Protein AF-A0A1F9Y816-F1 (afdb_monomer_lite)

pLDDT: mean 75.73, std 15.94, range [30.14, 94.75]

Sequence (252 aa):
MRIAVVEVPIAHAVKRLRLISSDARPKDRSVERGVIGAKLRQAQADAKASMIEALEWKGEFVVDKNENAQNLADSLDLSNDDRPIPLDRLDQFREKSGVDAILRFRISDYGRTPKKVLRWIYAGTGAWIAGVITFAALNSNTRPYIGAYIATEVVQEAAELYLGTSFFGHEYKPVRIEAELIDTKTGRNLWEDAKTRTASRKFLAPYPKSQRTKELELAVSSDRAIVDLARSLVKRLFGAQMPRLMMPPESD

Secondary structure (DSSP, 8-state):
-EEEEEE---SS----GGGT--SPPPSSHHHHHHHHHHHHHHHHHHHHHHHHHHHHTTSS-EEE--THHHHHHHHTTTT-TTSPPPHHHHHHHHHHH--SEEEEEEEEEESS--HHHHHHHHHHHHHHHHHHHHHHHH-GGGHHHHHHHHHHHHHHHHHHTT--S-BTTB----EEEEEEEEETTT--EEEEEEEEE---HHHHTTS-GGG--HHHHHHHHHHHHHHHHHHHHHHHHH-PPPP-PPPS----

Structure (mmCIF, N/CA/C/O backbone):
data_AF-A0A1F9Y816-F1
#
_entry.id   AF-A0A1F9Y816-F1
#
loop_
_atom_site.group_PDB
_atom_site.id
_atom_site.type_symbol
_atom_site.label_atom_id
_atom_site.label_alt_id
_atom_site.label_comp_id
_atom_site.label_asym_id
_atom_site.label_entity_id
_atom_site.label_seq_id
_atom_site.pdbx_PDB_ins_code
_atom_site.Cartn_x
_atom_site.Cartn_y
_atom_site.Cartn_z
_atom_site.occupancy
_atom_site.B_iso_or_equiv
_atom_site.auth_seq_id
_atom_site.auth_comp_id
_atom_site.auth_asym_id
_atom_site.auth_atom_id
_atom_site.pdbx_PDB_model_num
ATOM 1 N N . MET A 1 1 ? -12.696 11.850 11.022 1.00 87.94 1 MET A N 1
ATOM 2 C CA . MET A 1 1 ? -12.394 10.479 11.497 1.00 87.94 1 MET A CA 1
ATOM 3 C C . MET A 1 1 ? -10.900 10.379 11.743 1.00 87.94 1 MET A C 1
ATOM 5 O O . MET A 1 1 ? -10.140 10.804 10.872 1.00 87.94 1 MET A O 1
ATOM 9 N N . ARG A 1 2 ? -10.474 9.890 12.910 1.00 92.38 2 ARG A N 1
ATOM 10 C CA . ARG A 1 2 ? -9.059 9.705 13.246 1.00 92.38 2 ARG A CA 1
ATOM 11 C C . ARG A 1 2 ? -8.607 8.307 12.839 1.00 92.38 2 ARG A C 1
ATOM 13 O O . ARG A 1 2 ? -9.237 7.331 13.237 1.00 92.38 2 ARG A O 1
ATOM 20 N N . ILE A 1 3 ? -7.542 8.209 12.050 1.00 93.62 3 ILE A N 1
ATOM 21 C CA . ILE A 1 3 ? -7.080 6.932 11.491 1.00 93.62 3 ILE A CA 1
ATOM 22 C C . ILE A 1 3 ? -5.604 6.688 11.785 1.00 93.62 3 ILE A C 1
ATOM 24 O O . ILE A 1 3 ? -4.804 7.616 11.707 1.00 93.62 3 ILE A O 1
ATOM 28 N N . ALA A 1 4 ? -5.235 5.443 12.077 1.00 93.19 4 ALA A N 1
ATOM 29 C CA . ALA A 1 4 ? -3.837 5.009 12.084 1.00 93.19 4 ALA A CA 1
ATOM 30 C C . ALA A 1 4 ? -3.508 4.290 10.773 1.00 93.19 4 ALA A C 1
ATOM 32 O O . ALA A 1 4 ? -4.278 3.435 10.336 1.00 93.19 4 ALA A O 1
ATOM 33 N N . VAL A 1 5 ? -2.359 4.598 10.169 1.00 92.31 5 VAL A N 1
ATOM 34 C CA . VAL A 1 5 ? -1.838 3.853 9.012 1.00 92.31 5 VAL A CA 1
ATOM 35 C C . VAL A 1 5 ? -0.869 2.783 9.509 1.00 92.31 5 VAL A C 1
ATOM 37 O O . VAL A 1 5 ? 0.160 3.101 10.112 1.00 92.31 5 VAL A O 1
ATOM 40 N N . VAL A 1 6 ? -1.202 1.520 9.254 1.00 90.38 6 VAL A N 1
ATOM 41 C CA . VAL A 1 6 ? -0.450 0.346 9.711 1.00 90.38 6 VAL A CA 1
ATOM 42 C C . VAL A 1 6 ? 0.077 -0.425 8.506 1.00 90.38 6 VAL A C 1
ATOM 44 O O . VAL A 1 6 ? -0.676 -0.813 7.610 1.00 90.38 6 VAL A O 1
ATOM 47 N N . GLU A 1 7 ? 1.385 -0.655 8.495 1.00 88.69 7 GLU A N 1
ATOM 48 C CA . GLU A 1 7 ? 2.044 -1.507 7.515 1.00 88.69 7 GLU A CA 1
ATOM 49 C C . GLU A 1 7 ? 1.772 -2.975 7.825 1.00 88.69 7 GLU A C 1
ATOM 51 O O . GLU A 1 7 ? 1.954 -3.443 8.949 1.00 88.69 7 GLU A O 1
ATOM 56 N N . VAL A 1 8 ? 1.385 -3.707 6.790 1.00 83.38 8 VAL A N 1
ATOM 57 C CA . VAL A 1 8 ? 1.310 -5.163 6.777 1.00 83.38 8 VAL A CA 1
ATOM 58 C C . VAL A 1 8 ? 2.500 -5.686 5.960 1.00 83.38 8 VAL A C 1
ATOM 60 O O . VAL A 1 8 ? 2.833 -5.092 4.925 1.00 83.38 8 VAL A O 1
ATOM 63 N N . PRO A 1 9 ? 3.190 -6.761 6.391 1.00 77.44 9 PRO A N 1
ATOM 64 C CA . PRO A 1 9 ? 4.340 -7.299 5.671 1.00 77.44 9 PRO A CA 1
ATOM 65 C C . PRO A 1 9 ? 4.036 -7.609 4.200 1.00 77.44 9 PRO A C 1
ATOM 67 O O . PRO A 1 9 ? 2.940 -8.028 3.842 1.00 77.44 9 PRO A O 1
ATOM 70 N N . ILE A 1 10 ? 5.037 -7.443 3.334 1.00 72.56 10 ILE A N 1
ATOM 71 C CA . ILE A 1 10 ? 4.913 -7.738 1.898 1.00 72.56 10 ILE A CA 1
ATOM 72 C C . ILE A 1 10 ? 4.492 -9.199 1.684 1.00 72.56 10 ILE A C 1
ATOM 74 O O . ILE A 1 10 ? 5.224 -10.126 2.040 1.00 72.56 10 ILE A O 1
ATOM 78 N N . ALA A 1 11 ? 3.347 -9.393 1.025 1.00 63.34 11 ALA A N 1
ATOM 79 C CA . ALA A 1 11 ? 2.714 -10.698 0.818 1.00 63.34 11 ALA A CA 1
ATOM 80 C C . ALA A 1 11 ? 3.570 -11.679 -0.002 1.00 63.34 11 ALA A C 1
ATOM 82 O O . ALA A 1 11 ? 3.568 -12.895 0.218 1.00 63.34 11 ALA A O 1
ATOM 83 N N . HIS A 1 12 ? 4.315 -11.167 -0.984 1.00 65.06 12 HIS A N 1
ATOM 84 C CA . HIS A 1 12 ? 5.123 -11.988 -1.875 1.00 65.06 12 HIS A CA 1
ATOM 85 C C . HIS A 1 12 ? 6.614 -11.699 -1.740 1.00 65.06 12 HIS A C 1
ATOM 87 O O . HIS A 1 12 ? 7.110 -10.624 -2.067 1.00 65.06 12 HIS A O 1
ATOM 93 N N . ALA A 1 13 ? 7.363 -12.728 -1.330 1.00 59.66 13 ALA A N 1
ATOM 94 C CA . ALA A 1 13 ? 8.812 -12.661 -1.226 1.00 59.66 13 ALA A CA 1
ATOM 95 C C . ALA A 1 13 ? 9.446 -12.297 -2.579 1.00 59.66 13 ALA A C 1
ATOM 97 O O . ALA A 1 13 ? 9.497 -13.115 -3.508 1.00 59.66 13 ALA A O 1
ATOM 98 N N . VAL A 1 14 ? 9.993 -11.086 -2.679 1.00 63.59 14 VAL A N 1
ATOM 99 C CA . VAL A 1 14 ? 10.861 -10.693 -3.788 1.00 63.59 14 VAL A CA 1
ATOM 100 C C . VAL A 1 14 ? 12.122 -11.551 -3.735 1.00 63.59 14 VAL A C 1
ATOM 102 O O . VAL A 1 14 ? 12.925 -11.470 -2.813 1.00 63.59 14 VAL A O 1
ATOM 105 N N . LYS A 1 15 ? 12.313 -12.404 -4.745 1.00 64.69 15 LYS A N 1
ATOM 106 C CA . LYS A 1 15 ? 13.411 -13.391 -4.754 1.00 64.69 15 LYS A CA 1
ATOM 107 C C . LYS A 1 15 ? 14.702 -12.896 -5.408 1.00 64.69 15 LYS A C 1
ATOM 109 O O . LYS A 1 15 ? 15.667 -13.654 -5.461 1.00 64.69 15 LYS A O 1
ATOM 114 N N . ARG A 1 16 ? 14.706 -11.707 -6.021 1.00 63.12 16 ARG A N 1
ATOM 115 C CA . ARG A 1 16 ? 15.836 -11.216 -6.831 1.00 63.12 16 ARG A CA 1
ATOM 116 C C . ARG A 1 16 ? 16.004 -9.708 -6.695 1.00 63.12 16 ARG A C 1
ATOM 118 O O . ARG A 1 16 ? 15.071 -8.973 -7.010 1.00 63.12 16 ARG A O 1
ATOM 125 N N . LEU A 1 17 ? 17.219 -9.262 -6.373 1.00 63.16 17 LEU A N 1
ATOM 126 C CA . LEU A 1 17 ? 17.540 -7.842 -6.187 1.00 63.16 17 LEU A CA 1
ATOM 127 C C . LEU A 1 17 ? 17.277 -7.009 -7.450 1.00 63.16 17 LEU A C 1
ATOM 129 O O . LEU A 1 17 ? 16.720 -5.922 -7.377 1.00 63.16 17 LEU A O 1
ATOM 133 N N . ARG A 1 18 ? 17.559 -7.569 -8.634 1.00 67.12 18 ARG A N 1
ATOM 134 C CA . ARG A 1 18 ? 17.358 -6.897 -9.936 1.00 67.12 18 ARG A CA 1
ATOM 135 C C . ARG A 1 18 ? 15.921 -6.429 -10.212 1.00 67.12 18 ARG A C 1
ATOM 137 O O . ARG A 1 18 ? 15.706 -5.654 -11.152 1.00 67.12 18 ARG A O 1
ATOM 144 N N . LEU A 1 19 ? 14.942 -6.972 -9.480 1.00 67.50 19 LEU A N 1
ATOM 145 C CA . LEU A 1 19 ? 13.539 -6.577 -9.591 1.00 67.50 19 LEU A CA 1
ATOM 146 C C . LEU A 1 19 ? 13.302 -5.210 -8.951 1.00 67.50 19 LEU A C 1
ATOM 148 O O . LEU A 1 19 ? 12.515 -4.445 -9.494 1.00 67.50 19 LEU A O 1
ATOM 152 N N . ILE A 1 20 ? 14.049 -4.889 -7.895 1.00 65.38 20 ILE A N 1
ATOM 153 C CA . ILE A 1 20 ? 13.810 -3.740 -7.010 1.00 65.38 20 ILE A CA 1
ATOM 154 C C . ILE A 1 20 ? 14.983 -2.767 -6.965 1.00 65.38 20 ILE A C 1
ATOM 156 O O . ILE A 1 20 ? 14.917 -1.759 -6.278 1.00 65.38 20 ILE A O 1
ATOM 160 N N . SER A 1 21 ? 16.074 -3.096 -7.659 1.00 71.81 21 SER A N 1
ATOM 161 C CA . SER A 1 21 ? 17.269 -2.276 -7.654 1.00 71.81 21 SER A CA 1
ATOM 162 C C . SER A 1 21 ? 18.085 -2.358 -8.937 1.00 71.81 21 SER A C 1
ATOM 164 O O . SER A 1 21 ? 18.096 -3.389 -9.633 1.00 71.81 21 SER A O 1
ATOM 166 N N . SER A 1 22 ? 18.752 -1.245 -9.239 1.00 69.38 22 SER A N 1
ATOM 167 C CA . SER A 1 22 ? 19.787 -1.119 -10.268 1.00 69.38 22 SER A CA 1
ATOM 168 C C . SER A 1 22 ? 21.179 -1.546 -9.789 1.00 69.38 22 SER A C 1
ATOM 170 O O . SER A 1 22 ? 22.081 -1.655 -10.618 1.00 69.38 22 SER A O 1
ATOM 172 N N . ASP A 1 23 ? 21.350 -1.832 -8.496 1.00 75.06 23 ASP A N 1
ATOM 173 C CA . ASP A 1 23 ? 22.636 -2.200 -7.903 1.00 75.06 23 ASP A CA 1
ATOM 174 C C . ASP A 1 23 ? 23.206 -3.498 -8.490 1.00 75.06 23 ASP A C 1
ATOM 176 O O . ASP A 1 23 ? 22.484 -4.430 -8.878 1.00 75.06 23 ASP A O 1
ATOM 180 N N . ALA A 1 24 ? 24.539 -3.581 -8.504 1.00 71.69 24 ALA A N 1
ATOM 181 C CA . ALA A 1 24 ? 25.239 -4.807 -8.849 1.00 71.69 24 ALA A CA 1
ATOM 182 C C . ALA A 1 24 ? 24.834 -5.931 -7.887 1.00 71.69 24 ALA A C 1
ATOM 184 O O . ALA A 1 24 ? 24.782 -5.766 -6.668 1.00 71.69 24 ALA A O 1
ATOM 185 N N . ARG A 1 25 ? 24.552 -7.110 -8.445 1.00 74.75 25 ARG A N 1
ATOM 186 C CA . ARG A 1 25 ? 24.134 -8.264 -7.651 1.00 74.75 25 ARG A CA 1
ATOM 187 C C . ARG A 1 25 ? 25.290 -8.742 -6.755 1.00 74.75 25 ARG A C 1
ATOM 189 O O . ARG A 1 25 ? 26.346 -9.079 -7.298 1.00 74.75 25 ARG A O 1
ATOM 196 N N . PRO A 1 26 ? 25.093 -8.876 -5.429 1.00 78.50 26 PRO A N 1
ATOM 197 C CA . PRO A 1 26 ? 26.080 -9.510 -4.561 1.00 78.50 26 PRO A CA 1
ATOM 198 C C . PRO A 1 26 ? 26.361 -10.954 -5.000 1.00 78.50 26 PRO A C 1
ATOM 200 O O . PRO A 1 26 ? 25.448 -11.678 -5.400 1.00 78.50 26 PRO A O 1
ATOM 203 N N . LYS A 1 27 ? 27.624 -11.393 -4.914 1.00 77.12 27 LYS A N 1
ATOM 204 C CA . LYS A 1 27 ? 28.001 -12.785 -5.231 1.00 77.12 27 LYS A CA 1
ATOM 205 C C . LYS A 1 27 ? 27.440 -13.780 -4.205 1.00 77.12 27 LYS A C 1
ATOM 207 O O . LYS A 1 27 ? 27.115 -14.910 -4.562 1.00 77.12 27 LYS A O 1
ATOM 212 N N . ASP A 1 28 ? 27.297 -13.346 -2.954 1.00 84.44 28 ASP A N 1
ATOM 213 C CA . ASP A 1 28 ? 26.744 -14.135 -1.855 1.00 84.44 28 ASP A CA 1
ATOM 214 C C . ASP A 1 28 ? 25.213 -13.977 -1.761 1.00 84.44 28 ASP A C 1
ATOM 216 O O . ASP A 1 28 ? 24.674 -12.868 -1.710 1.00 84.44 28 ASP A O 1
ATOM 220 N N . ARG A 1 29 ? 24.496 -15.107 -1.697 1.00 78.88 29 ARG A N 1
ATOM 221 C CA . ARG A 1 29 ? 23.029 -15.157 -1.580 1.00 78.88 29 ARG A CA 1
ATOM 222 C C . ARG A 1 29 ? 22.492 -14.719 -0.216 1.00 78.88 29 ARG A C 1
ATOM 224 O O . ARG A 1 29 ? 21.311 -14.382 -0.127 1.00 78.88 29 ARG A O 1
ATOM 231 N N . SER A 1 30 ? 23.270 -14.825 0.856 1.00 79.25 30 SER A N 1
ATOM 232 C CA . SER A 1 30 ? 22.882 -14.343 2.188 1.00 79.25 30 SER A CA 1
ATOM 233 C C . SER A 1 30 ? 22.886 -12.813 2.213 1.00 79.25 30 SER A C 1
ATOM 235 O O . SER A 1 30 ? 21.885 -12.200 2.583 1.00 79.25 30 SER A O 1
ATOM 237 N N . VAL A 1 31 ? 23.944 -12.214 1.664 1.00 81.69 31 VAL A N 1
ATOM 238 C CA . VAL A 1 31 ? 24.083 -10.768 1.463 1.00 81.69 31 VAL A CA 1
ATOM 239 C C . VAL A 1 31 ? 23.002 -10.244 0.517 1.00 81.69 31 VAL A C 1
ATOM 241 O O . VAL A 1 31 ? 22.325 -9.277 0.852 1.00 81.69 31 VAL A O 1
ATOM 244 N N . GLU A 1 32 ? 22.750 -10.913 -0.618 1.00 78.19 32 GLU A N 1
ATOM 245 C CA . GLU A 1 32 ? 21.657 -10.539 -1.534 1.00 78.19 32 GLU A CA 1
ATOM 246 C C . GLU A 1 32 ? 20.297 -10.520 -0.817 1.00 78.19 32 GLU A C 1
ATOM 248 O O . GLU A 1 32 ? 19.519 -9.584 -0.998 1.00 78.19 32 GLU A O 1
ATOM 253 N N . ARG A 1 33 ? 20.015 -11.511 0.039 1.00 80.06 33 ARG A N 1
ATOM 254 C CA . ARG A 1 33 ? 18.778 -11.550 0.835 1.00 80.06 33 ARG A CA 1
ATOM 255 C C . ARG A 1 33 ? 18.695 -10.404 1.844 1.00 80.06 33 ARG A C 1
ATOM 257 O O . ARG A 1 33 ? 17.627 -9.808 1.966 1.00 80.06 33 ARG A O 1
ATOM 264 N N . GLY A 1 34 ? 19.795 -10.075 2.520 1.00 81.19 34 GLY A N 1
ATOM 265 C CA . GLY A 1 34 ? 19.860 -8.941 3.446 1.00 81.19 34 GLY A CA 1
ATOM 266 C C . GLY A 1 34 ? 19.579 -7.603 2.756 1.00 81.19 34 GLY A C 1
ATOM 267 O O . GLY A 1 34 ? 18.744 -6.831 3.227 1.00 81.19 34 GLY A O 1
ATOM 268 N N . VAL A 1 35 ? 20.200 -7.369 1.595 1.00 82.81 35 VAL A N 1
ATOM 269 C CA . VAL A 1 35 ? 19.989 -6.153 0.788 1.00 82.81 35 VAL A CA 1
ATOM 270 C C . VAL A 1 35 ? 18.552 -6.068 0.273 1.00 82.81 35 VAL A C 1
ATOM 272 O O . VAL A 1 35 ? 17.942 -5.003 0.345 1.00 82.81 35 VAL A O 1
ATOM 275 N N . ILE A 1 36 ? 17.981 -7.183 -0.203 1.00 80.19 36 ILE A N 1
ATOM 276 C CA . ILE A 1 36 ? 16.569 -7.227 -0.606 1.00 80.19 36 ILE A CA 1
ATOM 277 C C . ILE A 1 36 ? 15.674 -6.831 0.571 1.00 80.19 36 ILE A C 1
ATOM 279 O O . ILE A 1 36 ? 14.834 -5.951 0.415 1.00 80.19 36 ILE A O 1
ATOM 283 N N . GLY A 1 37 ? 15.873 -7.433 1.747 1.00 80.88 37 GLY A N 1
ATOM 284 C CA . GLY A 1 37 ? 15.077 -7.124 2.935 1.00 80.88 37 GLY A CA 1
ATOM 285 C C . GLY A 1 37 ? 15.162 -5.653 3.347 1.00 80.88 37 GLY A C 1
ATOM 286 O O . GLY A 1 37 ? 14.142 -5.053 3.669 1.00 80.88 37 GLY A O 1
ATOM 287 N N . ALA A 1 38 ? 16.352 -5.048 3.286 1.00 83.38 38 ALA A N 1
ATOM 288 C CA . ALA A 1 38 ? 16.534 -3.630 3.590 1.00 83.38 38 ALA A CA 1
ATOM 289 C C . ALA A 1 38 ? 15.795 -2.716 2.597 1.00 83.38 38 ALA A C 1
ATOM 291 O O . ALA A 1 38 ? 15.066 -1.825 3.025 1.00 83.38 38 ALA A O 1
ATOM 292 N N . LYS A 1 39 ? 15.918 -2.970 1.286 1.00 82.38 39 LYS A N 1
ATOM 293 C CA . LYS A 1 39 ? 15.224 -2.171 0.260 1.00 82.38 39 LYS A CA 1
ATOM 294 C C . LYS A 1 39 ? 13.705 -2.313 0.331 1.00 82.38 39 LYS A C 1
ATOM 296 O O . LYS A 1 39 ? 12.997 -1.340 0.115 1.00 82.38 39 LYS A O 1
ATOM 301 N N . LEU A 1 40 ? 13.205 -3.506 0.649 1.00 80.50 40 LEU A N 1
ATOM 302 C CA . LEU A 1 40 ? 11.773 -3.727 0.838 1.00 80.50 40 LEU A CA 1
ATOM 303 C C . LEU A 1 40 ? 11.221 -2.951 2.036 1.00 80.50 40 LEU A C 1
ATOM 305 O O . LEU A 1 40 ? 10.177 -2.324 1.902 1.00 80.50 40 LEU A O 1
ATOM 309 N N . ARG A 1 41 ? 11.936 -2.947 3.169 1.00 83.19 41 ARG A N 1
ATOM 310 C CA . ARG A 1 41 ? 11.552 -2.138 4.336 1.00 83.19 41 ARG A CA 1
ATOM 311 C C . ARG A 1 41 ? 11.540 -0.649 4.014 1.00 83.19 41 ARG A C 1
ATOM 313 O O . ARG A 1 41 ? 10.578 0.021 4.358 1.00 83.19 41 ARG A O 1
ATOM 320 N N . GLN A 1 42 ? 12.563 -0.157 3.310 1.00 84.62 42 GLN A N 1
ATOM 321 C CA . GLN A 1 42 ? 12.592 1.239 2.871 1.00 84.62 42 GLN A CA 1
ATOM 32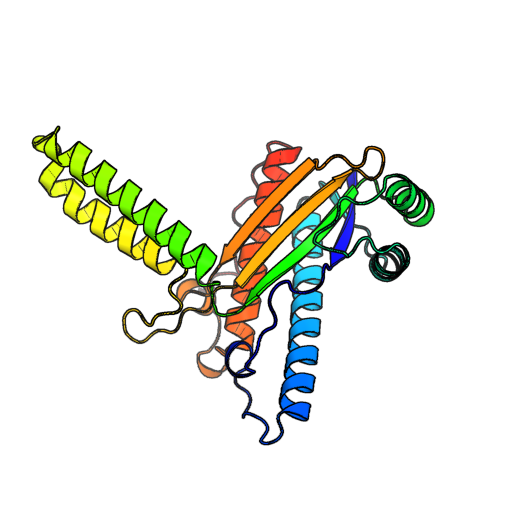2 C C . GLN A 1 42 ? 11.379 1.565 1.994 1.00 84.62 42 GLN A C 1
ATOM 324 O O . GLN A 1 42 ? 10.672 2.523 2.261 1.00 84.62 42 GLN A O 1
ATOM 329 N N . ALA A 1 43 ? 11.078 0.718 1.007 1.00 81.88 43 ALA A N 1
ATOM 330 C CA . ALA A 1 43 ? 9.933 0.930 0.132 1.00 81.88 43 ALA A CA 1
ATOM 331 C C . ALA A 1 43 ? 8.580 0.900 0.863 1.00 81.88 43 ALA A C 1
ATOM 333 O O . ALA A 1 43 ? 7.662 1.604 0.450 1.00 81.88 43 ALA A O 1
ATOM 334 N N . GLN A 1 44 ? 8.428 0.084 1.913 1.00 84.94 44 GLN A N 1
ATOM 335 C CA . GLN A 1 44 ? 7.221 0.103 2.746 1.00 84.94 44 GLN A CA 1
ATOM 336 C C . GLN A 1 44 ? 7.114 1.390 3.562 1.00 84.94 44 GLN A C 1
ATOM 338 O O . GLN A 1 44 ? 6.045 1.993 3.566 1.00 84.94 44 GLN A O 1
ATOM 343 N N . ALA A 1 45 ? 8.214 1.836 4.172 1.00 86.44 45 ALA A N 1
ATOM 344 C CA . ALA A 1 45 ? 8.253 3.085 4.927 1.00 86.44 45 ALA A CA 1
ATOM 345 C C . ALA A 1 45 ? 7.951 4.300 4.030 1.00 86.44 45 ALA A C 1
ATOM 347 O O . ALA A 1 45 ? 7.132 5.145 4.391 1.00 86.44 45 ALA A O 1
ATOM 348 N N . ASP A 1 46 ? 8.537 4.346 2.830 1.00 86.75 46 ASP A N 1
ATOM 349 C CA . ASP A 1 46 ? 8.260 5.385 1.832 1.00 86.75 46 ASP A CA 1
ATOM 350 C C . ASP A 1 46 ? 6.778 5.350 1.419 1.00 86.75 46 ASP A C 1
ATOM 352 O O . ASP A 1 46 ? 6.098 6.373 1.418 1.00 86.75 46 ASP A O 1
ATOM 356 N N . ALA A 1 47 ? 6.230 4.156 1.157 1.00 87.38 47 ALA A N 1
ATOM 357 C CA . ALA A 1 47 ? 4.816 3.989 0.828 1.00 87.38 47 ALA A CA 1
ATOM 358 C C . ALA A 1 47 ? 3.884 4.413 1.980 1.00 87.38 47 ALA A C 1
ATOM 360 O O . ALA A 1 47 ? 2.822 4.987 1.731 1.00 87.38 47 ALA A O 1
ATOM 361 N N . LYS A 1 48 ? 4.266 4.173 3.239 1.00 89.81 48 LYS A N 1
ATOM 362 C CA . LYS A 1 48 ? 3.514 4.650 4.406 1.00 89.81 48 LYS A CA 1
ATOM 363 C C . LYS A 1 48 ? 3.507 6.170 4.459 1.00 89.81 48 LYS A C 1
ATOM 365 O O . LYS A 1 48 ? 2.439 6.752 4.636 1.00 89.81 48 LYS A O 1
ATOM 370 N N . ALA A 1 49 ? 4.667 6.800 4.286 1.00 89.19 49 ALA A N 1
ATOM 371 C CA . ALA A 1 49 ? 4.787 8.254 4.276 1.00 89.19 49 ALA A CA 1
ATOM 372 C C . ALA A 1 49 ? 3.905 8.876 3.180 1.00 89.19 49 ALA A C 1
ATOM 374 O O . ALA A 1 49 ? 3.075 9.734 3.487 1.00 89.19 49 ALA A O 1
ATOM 375 N N . SER A 1 50 ? 3.982 8.360 1.949 1.00 90.12 50 SER A N 1
ATOM 376 C CA . SER A 1 50 ? 3.135 8.801 0.833 1.00 90.12 50 SER A CA 1
ATOM 377 C C . SER A 1 50 ? 1.640 8.579 1.100 1.00 90.12 50 SER A C 1
ATOM 379 O O . SER A 1 50 ? 0.810 9.400 0.711 1.00 90.12 50 SER A O 1
ATOM 381 N N . MET A 1 51 ? 1.259 7.483 1.770 1.00 90.81 51 MET A N 1
ATOM 382 C CA . MET A 1 51 ? -0.140 7.224 2.140 1.00 90.81 51 MET A CA 1
ATOM 383 C C . MET A 1 51 ? -0.645 8.232 3.172 1.00 90.81 51 MET A C 1
ATOM 385 O O . MET A 1 51 ? -1.742 8.764 3.011 1.00 90.81 51 MET A O 1
ATOM 389 N N . ILE A 1 52 ? 0.150 8.519 4.206 1.00 90.69 52 ILE A N 1
ATOM 390 C CA . ILE A 1 52 ? -0.172 9.540 5.211 1.00 90.69 52 ILE A CA 1
ATOM 391 C C . ILE A 1 52 ? -0.380 10.891 4.518 1.00 90.69 52 ILE A C 1
ATOM 393 O O . ILE A 1 52 ? -1.437 11.496 4.685 1.00 90.69 52 ILE A O 1
ATOM 397 N N . GLU A 1 53 ? 0.567 11.318 3.681 1.00 89.56 53 GLU A N 1
ATOM 398 C CA . GLU A 1 53 ? 0.483 12.587 2.949 1.00 89.56 53 GLU A CA 1
ATOM 399 C C . GLU A 1 53 ? -0.771 12.660 2.060 1.00 89.56 53 GLU A C 1
ATOM 401 O O . GLU A 1 53 ? -1.513 13.647 2.090 1.00 89.56 53 GLU A O 1
ATOM 406 N N . ALA A 1 54 ? -1.068 11.589 1.316 1.00 88.88 54 ALA A N 1
ATOM 407 C CA . ALA A 1 54 ? -2.239 11.532 0.447 1.00 88.88 54 ALA A CA 1
ATOM 408 C C . ALA A 1 54 ? -3.561 11.655 1.225 1.00 88.88 54 ALA A C 1
ATOM 410 O O . ALA A 1 54 ? -4.503 12.288 0.743 1.00 88.88 54 ALA A O 1
ATOM 411 N N . LEU A 1 55 ? -3.650 11.066 2.419 1.00 88.81 55 LEU A N 1
ATOM 412 C CA . LEU A 1 55 ? -4.850 11.126 3.262 1.00 88.81 55 LEU A CA 1
ATOM 413 C C . LEU A 1 55 ? -5.026 12.498 3.918 1.00 88.81 55 LEU A C 1
ATOM 415 O O . LEU A 1 55 ? -6.157 12.965 4.067 1.00 88.81 55 LEU A O 1
ATOM 419 N N . GLU A 1 56 ? -3.928 13.162 4.268 1.00 86.44 56 GLU A N 1
ATOM 420 C CA . GLU A 1 56 ? -3.958 14.494 4.873 1.00 86.44 56 GLU A CA 1
ATOM 421 C C . GLU A 1 56 ? -4.332 15.598 3.888 1.00 86.44 56 GLU A C 1
ATOM 423 O O . GLU A 1 56 ? -4.977 16.568 4.284 1.00 86.44 56 GLU A O 1
ATOM 428 N N . TRP A 1 57 ? -3.989 15.447 2.606 1.00 78.56 57 TRP A N 1
ATOM 429 C CA . TRP A 1 57 ? -4.146 16.498 1.594 1.00 78.56 57 TRP A CA 1
ATOM 430 C C . TRP A 1 57 ? -5.557 17.115 1.514 1.00 78.56 57 TRP A C 1
ATOM 432 O O . TRP A 1 57 ? -5.715 18.287 1.178 1.00 78.56 57 TRP A O 1
ATOM 442 N N . LYS A 1 58 ? -6.600 16.343 1.835 1.00 69.44 58 LYS A N 1
ATOM 443 C CA . LYS A 1 58 ? -8.003 16.793 1.803 1.00 69.44 58 LYS A CA 1
ATOM 444 C C . LYS A 1 58 ? -8.550 17.250 3.161 1.00 69.44 58 LYS A C 1
ATOM 446 O O . LYS A 1 58 ? -9.647 17.795 3.188 1.00 69.44 58 LYS A O 1
ATOM 451 N N . GLY A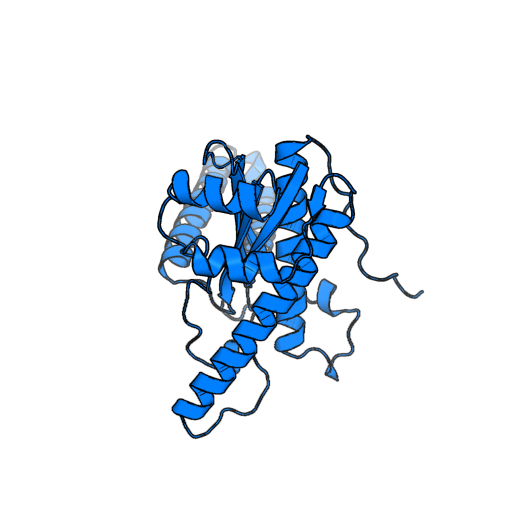 1 59 ? -7.835 17.011 4.263 1.00 76.00 59 GLY A N 1
ATOM 452 C CA . GLY A 1 59 ? -8.277 17.338 5.626 1.00 76.00 59 GLY A CA 1
ATOM 453 C C . GLY A 1 59 ? -9.460 16.512 6.159 1.00 76.00 59 GLY A C 1
ATOM 454 O O . GLY A 1 59 ? -9.934 16.773 7.259 1.00 76.00 59 GLY A O 1
ATOM 455 N N . GLU A 1 60 ? -9.940 15.513 5.409 1.00 83.38 60 GLU A N 1
ATOM 456 C CA . GLU A 1 60 ? -11.086 14.659 5.789 1.00 83.38 60 GLU A CA 1
ATOM 457 C C . GLU A 1 60 ? -10.715 13.630 6.877 1.00 83.38 60 GLU A C 1
ATOM 459 O O . GLU A 1 60 ? -11.561 13.137 7.636 1.00 83.38 60 GLU A O 1
ATOM 464 N N . PHE A 1 61 ? -9.422 13.306 6.968 1.00 87.44 61 PHE A N 1
ATOM 465 C CA . PHE A 1 61 ? -8.861 12.403 7.963 1.00 87.44 61 PHE A CA 1
ATOM 466 C C . PHE A 1 61 ? -7.928 13.153 8.907 1.00 87.44 61 PHE A C 1
ATOM 468 O O . PHE A 1 61 ? -7.123 13.978 8.483 1.00 87.44 61 PHE A O 1
ATOM 475 N N . VAL A 1 62 ? -7.989 12.793 10.188 1.00 89.31 62 VAL A N 1
ATOM 476 C CA . VAL A 1 62 ? -6.936 13.121 11.153 1.00 89.31 62 VAL A CA 1
ATOM 477 C C . VAL A 1 62 ? -6.033 11.899 11.230 1.00 89.31 62 VAL A C 1
ATOM 479 O O . VAL A 1 62 ? -6.389 10.904 11.863 1.00 89.31 62 VAL A O 1
ATOM 482 N N . VAL A 1 63 ? -4.907 11.927 10.524 1.00 89.50 63 VAL A N 1
ATOM 483 C CA . VAL A 1 63 ? -3.993 10.782 10.485 1.00 89.50 63 VAL A CA 1
ATOM 484 C C . VAL A 1 63 ? -3.112 10.802 11.730 1.00 89.50 63 VAL A C 1
ATOM 486 O O . VAL A 1 63 ? -2.447 11.796 12.018 1.00 89.50 63 VAL A O 1
ATOM 489 N N . ASP A 1 64 ? -3.116 9.712 12.494 1.00 85.56 64 ASP A N 1
ATOM 490 C CA . ASP A 1 64 ? -2.225 9.558 13.635 1.00 85.56 64 ASP A CA 1
ATOM 491 C C . ASP A 1 64 ? -0.793 9.315 13.145 1.00 85.56 64 ASP A C 1
ATOM 493 O O . ASP A 1 64 ? -0.474 8.263 12.590 1.00 85.56 64 ASP A O 1
ATOM 497 N N . LYS A 1 65 ? 0.066 10.319 13.340 1.00 79.31 65 LYS A N 1
ATOM 498 C CA . LYS A 1 65 ? 1.491 10.282 12.975 1.00 79.31 65 LYS A CA 1
ATOM 499 C C . LYS A 1 65 ? 2.368 9.674 14.059 1.00 79.31 65 LYS A C 1
ATOM 501 O O . LYS A 1 65 ? 3.586 9.662 13.913 1.00 79.31 65 LYS A O 1
ATOM 506 N N . ASN A 1 66 ? 1.780 9.223 15.164 1.00 74.56 66 ASN A N 1
ATOM 507 C CA . ASN A 1 66 ? 2.543 8.616 16.234 1.00 74.56 66 ASN A CA 1
ATOM 508 C C . ASN A 1 66 ? 3.266 7.369 15.704 1.00 74.56 66 ASN A C 1
ATOM 510 O O . ASN A 1 66 ? 2.632 6.374 15.360 1.00 74.56 66 ASN A O 1
ATOM 514 N N . GLU A 1 67 ? 4.598 7.405 15.666 1.00 68.88 67 GLU A N 1
ATOM 515 C CA . GLU A 1 67 ? 5.426 6.266 15.245 1.00 68.88 67 GLU A CA 1
ATOM 516 C C . GLU A 1 67 ? 5.139 5.013 16.092 1.00 68.88 67 GLU A C 1
ATOM 518 O O . GLU A 1 67 ? 5.260 3.881 15.619 1.00 68.88 67 GLU A O 1
ATOM 523 N N . ASN A 1 68 ? 4.632 5.203 17.316 1.00 80.69 68 ASN A N 1
ATOM 524 C CA . ASN A 1 68 ? 4.205 4.116 18.190 1.00 80.69 68 ASN A CA 1
ATOM 525 C C . ASN A 1 68 ? 2.947 3.385 17.708 1.00 80.69 68 ASN A C 1
ATOM 527 O O . ASN A 1 68 ? 2.691 2.288 18.197 1.00 80.69 68 ASN A O 1
ATOM 531 N N . ALA A 1 69 ? 2.172 3.930 16.765 1.00 84.69 69 ALA A N 1
ATOM 532 C CA . ALA A 1 69 ? 1.001 3.248 16.218 1.00 84.69 69 ALA A CA 1
ATOM 533 C C . ALA A 1 69 ? 1.393 1.941 15.509 1.00 84.69 69 ALA A C 1
ATOM 535 O O . ALA A 1 69 ? 0.695 0.940 15.657 1.00 84.69 69 ALA A O 1
ATOM 536 N N . GLN A 1 70 ? 2.541 1.913 14.815 1.00 88.12 70 GLN A N 1
ATOM 537 C CA . GLN A 1 70 ? 3.060 0.677 14.219 1.00 88.12 70 GLN A CA 1
ATOM 538 C C . GLN A 1 70 ? 3.518 -0.306 15.299 1.00 88.12 70 GLN A C 1
ATOM 540 O O . GLN A 1 70 ? 3.094 -1.454 15.290 1.00 88.12 70 GLN A O 1
ATOM 545 N N . ASN A 1 71 ? 4.306 0.155 16.276 1.00 88.81 71 ASN A N 1
ATOM 546 C CA . ASN A 1 71 ? 4.786 -0.693 17.374 1.00 88.81 71 ASN A CA 1
ATOM 547 C C . ASN A 1 71 ? 3.625 -1.311 18.167 1.00 88.81 71 ASN A C 1
ATOM 549 O O . ASN A 1 71 ? 3.662 -2.481 18.544 1.00 88.81 71 ASN A O 1
ATOM 553 N N . LEU A 1 72 ? 2.575 -0.524 18.405 1.00 90.50 72 LEU A N 1
ATOM 554 C CA . LEU A 1 72 ? 1.362 -0.980 19.063 1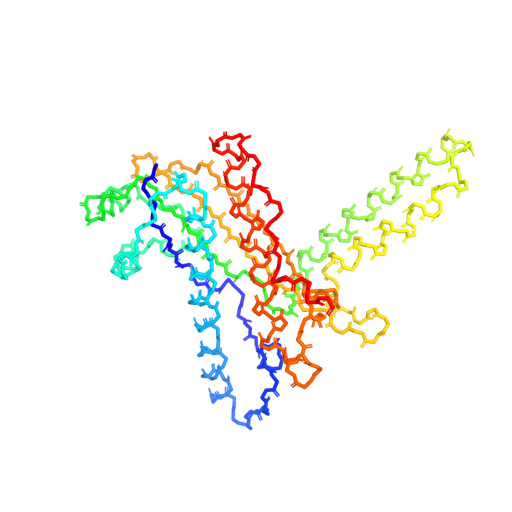.00 90.50 72 LEU A CA 1
ATOM 555 C C . LEU A 1 72 ? 0.626 -2.012 18.201 1.00 90.50 72 LEU A C 1
ATOM 557 O O . LEU A 1 72 ? 0.244 -3.059 18.722 1.00 90.50 72 LEU A O 1
ATOM 561 N N . ALA A 1 73 ? 0.467 -1.746 16.902 1.00 90.06 73 ALA A N 1
ATOM 562 C CA . ALA A 1 73 ? -0.157 -2.674 15.965 1.00 90.06 73 ALA A CA 1
ATOM 563 C C . ALA A 1 73 ? 0.600 -4.006 15.891 1.00 90.06 73 ALA A C 1
ATOM 565 O O . ALA A 1 73 ? -0.027 -5.063 15.929 1.00 90.06 73 ALA A O 1
ATOM 566 N N . ASP A 1 74 ? 1.930 -3.967 15.879 1.00 89.31 74 ASP A N 1
ATOM 567 C CA . ASP A 1 74 ? 2.776 -5.157 15.873 1.00 89.31 74 ASP A CA 1
ATOM 568 C C . ASP A 1 74 ? 2.675 -5.922 17.202 1.00 89.31 74 ASP A C 1
ATOM 570 O O . ASP A 1 74 ? 2.524 -7.143 17.199 1.00 89.31 74 ASP A O 1
ATOM 574 N N . SER A 1 75 ? 2.665 -5.222 18.346 1.00 90.12 75 SER A N 1
ATOM 575 C CA . SER A 1 75 ? 2.494 -5.848 19.671 1.00 90.12 75 SER A CA 1
ATOM 576 C C . SER A 1 75 ? 1.135 -6.532 19.850 1.00 90.12 75 SER A C 1
ATOM 578 O O . SER A 1 75 ? 1.011 -7.492 20.609 1.00 90.12 75 SER A O 1
ATOM 580 N N . LEU A 1 76 ? 0.122 -6.036 19.137 1.00 89.94 76 LEU A N 1
ATOM 581 C CA . LEU A 1 76 ? -1.233 -6.571 19.108 1.00 89.94 76 LEU A CA 1
ATOM 582 C C . LEU A 1 76 ? -1.467 -7.477 17.888 1.00 89.94 76 LEU A C 1
ATOM 584 O O . LEU A 1 76 ? -2.595 -7.905 17.667 1.00 89.94 76 LEU A O 1
ATOM 588 N N . ASP A 1 77 ? -0.435 -7.799 17.098 1.00 89.19 77 ASP A N 1
ATOM 589 C CA . ASP A 1 77 ? -0.538 -8.693 15.934 1.00 89.19 77 ASP A CA 1
ATOM 590 C C . ASP A 1 77 ? -1.668 -8.262 14.962 1.00 89.19 77 ASP A C 1
ATOM 592 O O . ASP A 1 77 ? -2.393 -9.083 14.402 1.00 89.19 77 ASP A O 1
ATOM 596 N N . LEU A 1 78 ? -1.840 -6.944 14.783 1.00 87.38 78 LEU A N 1
ATOM 597 C CA . LEU A 1 78 ? -2.800 -6.332 13.846 1.00 87.38 78 LEU A CA 1
ATOM 598 C C . LEU A 1 78 ? -2.250 -6.284 12.418 1.00 87.38 78 LEU A C 1
ATOM 600 O O . LEU A 1 78 ? -2.999 -6.183 11.451 1.00 87.38 78 LEU A O 1
ATOM 604 N N . SER A 1 79 ? -0.930 -6.372 12.281 1.00 82.00 79 SER A N 1
ATOM 605 C CA . SER A 1 79 ? -0.216 -6.369 11.005 1.00 82.00 79 SER A CA 1
ATOM 606 C C . SER A 1 79 ? -0.292 -7.729 10.287 1.00 82.00 79 SER A C 1
ATOM 608 O O . SER A 1 79 ? 0.340 -7.911 9.251 1.00 82.00 79 SER A O 1
ATOM 610 N N . ASN A 1 80 ? -1.050 -8.703 10.807 1.00 79.38 80 ASN A N 1
ATOM 611 C CA . ASN A 1 80 ? -1.121 -10.067 10.278 1.00 79.38 80 ASN A CA 1
ATOM 612 C C . ASN A 1 80 ? -2.186 -10.216 9.184 1.00 79.38 80 ASN A C 1
ATOM 614 O O . ASN A 1 80 ? -3.388 -10.172 9.438 1.00 79.38 80 ASN A O 1
ATOM 618 N N . ASP A 1 81 ? -1.723 -10.344 7.949 1.00 65.94 81 ASP A N 1
ATOM 619 C CA . ASP A 1 81 ? -2.477 -10.180 6.701 1.00 65.94 81 ASP A CA 1
ATOM 620 C C . ASP A 1 81 ? -3.721 -11.065 6.544 1.00 65.94 81 ASP A C 1
ATOM 622 O O . ASP A 1 81 ? -4.757 -10.628 6.061 1.00 65.94 81 ASP A O 1
ATOM 626 N N . ASP A 1 82 ? -3.638 -12.315 6.995 1.00 67.19 82 ASP A N 1
ATOM 627 C CA . ASP A 1 82 ? -4.576 -13.352 6.553 1.00 67.19 82 ASP A CA 1
ATOM 628 C C . ASP A 1 82 ? -5.650 -13.697 7.597 1.00 67.19 82 ASP A C 1
ATOM 630 O O . ASP A 1 82 ? -6.385 -14.678 7.442 1.00 67.19 82 ASP A O 1
ATOM 634 N N . ARG A 1 83 ? -5.730 -12.941 8.699 1.00 71.81 83 ARG A N 1
ATOM 635 C CA . ARG A 1 83 ? -6.653 -13.233 9.803 1.00 71.81 83 ARG A CA 1
ATOM 636 C C . ARG A 1 83 ? -7.555 -12.040 10.101 1.00 71.81 83 ARG A C 1
ATOM 638 O O . ARG A 1 83 ? -7.047 -10.929 10.243 1.00 71.81 83 ARG A O 1
ATOM 645 N N . PRO A 1 84 ? -8.871 -12.265 10.277 1.00 81.50 84 PRO A N 1
ATOM 646 C CA . PRO A 1 84 ? -9.732 -11.271 10.896 1.00 81.50 84 PRO A CA 1
ATOM 647 C C . PRO A 1 84 ? -9.136 -10.843 12.234 1.00 81.50 84 PRO A C 1
ATOM 649 O O . PRO A 1 84 ? -8.735 -11.691 13.037 1.00 81.50 84 PRO A O 1
ATOM 652 N N . ILE A 1 85 ? -9.072 -9.536 12.465 1.00 87.44 85 ILE A N 1
ATOM 653 C CA . ILE A 1 85 ? -8.538 -9.004 13.712 1.00 87.44 85 ILE A CA 1
ATOM 654 C C . ILE A 1 85 ? -9.573 -9.235 14.819 1.00 87.44 85 ILE A C 1
ATOM 656 O O . ILE A 1 85 ? -10.714 -8.787 14.682 1.00 87.44 85 ILE A O 1
ATOM 660 N N . PRO A 1 86 ? -9.205 -9.911 15.919 1.00 89.88 86 PRO A N 1
ATOM 661 C CA . PRO A 1 86 ? -10.090 -10.061 17.065 1.00 89.88 86 PRO A CA 1
ATOM 662 C C . PRO A 1 86 ? -10.505 -8.700 17.650 1.00 89.88 86 PRO A C 1
ATOM 664 O O . PRO A 1 86 ? -9.678 -7.793 17.781 1.00 89.88 86 PRO A O 1
ATOM 667 N N . LEU A 1 87 ? -11.785 -8.558 18.011 1.00 91.81 87 LEU A N 1
ATOM 668 C CA . LEU A 1 87 ? -12.345 -7.296 18.515 1.00 91.81 87 LEU A CA 1
ATOM 669 C C . LEU A 1 87 ? -11.637 -6.793 19.776 1.00 91.81 87 LEU A C 1
ATOM 671 O O . LEU A 1 87 ? -11.393 -5.600 19.893 1.00 91.81 87 LEU A O 1
ATOM 675 N N . ASP A 1 88 ? -11.225 -7.694 20.667 1.00 93.38 88 ASP A N 1
ATOM 676 C CA . ASP A 1 88 ? -10.478 -7.364 21.885 1.00 93.38 88 ASP A CA 1
ATOM 677 C C . ASP A 1 88 ? -9.144 -6.667 21.585 1.00 93.38 88 ASP A C 1
ATOM 679 O O . ASP A 1 88 ? -8.712 -5.792 22.338 1.00 93.38 88 ASP A O 1
ATOM 683 N N . ARG A 1 89 ? -8.496 -7.008 20.467 1.00 93.62 89 ARG A N 1
ATOM 684 C CA . ARG A 1 89 ? -7.248 -6.364 20.041 1.00 93.62 89 ARG A CA 1
ATOM 685 C C . ARG A 1 89 ? -7.502 -4.997 19.412 1.00 93.62 89 ARG A C 1
ATOM 687 O O . ARG A 1 89 ? -6.715 -4.080 19.629 1.00 93.62 89 ARG A O 1
ATOM 694 N N . LEU A 1 90 ? -8.598 -4.846 18.668 1.00 93.31 90 LEU A N 1
ATOM 695 C CA . LEU A 1 90 ? -9.025 -3.552 18.125 1.00 93.31 90 LEU A CA 1
ATOM 696 C C . LEU A 1 90 ? -9.450 -2.586 19.232 1.00 93.31 90 LEU A C 1
ATOM 698 O O . LEU A 1 90 ? -9.063 -1.419 19.188 1.00 93.31 90 LEU A O 1
ATOM 702 N N . ASP A 1 91 ? -10.165 -3.075 20.246 1.00 94.31 91 ASP A N 1
ATOM 703 C CA . ASP A 1 91 ? -10.540 -2.293 21.423 1.00 94.31 91 ASP A CA 1
ATOM 704 C C . ASP A 1 91 ? -9.292 -1.838 22.191 1.00 94.31 91 ASP A C 1
ATOM 706 O O . ASP A 1 91 ? -9.142 -0.645 22.456 1.00 94.31 91 ASP A O 1
ATOM 710 N N . GLN A 1 92 ? -8.332 -2.738 22.444 1.00 94.06 92 GLN A N 1
ATOM 711 C CA . GLN A 1 92 ? -7.047 -2.374 23.058 1.00 94.06 92 GLN A CA 1
ATOM 712 C C . GLN A 1 92 ? -6.260 -1.356 22.224 1.00 94.06 92 GLN A C 1
ATOM 714 O O . GLN A 1 92 ? -5.634 -0.446 22.777 1.00 94.06 92 GLN A O 1
ATOM 719 N N . PHE A 1 93 ? -6.267 -1.499 20.896 1.00 93.56 93 PHE A N 1
ATOM 720 C CA . PHE A 1 93 ? -5.621 -0.540 20.008 1.00 93.56 93 PHE A CA 1
ATOM 721 C C . PHE A 1 93 ? -6.305 0.825 20.095 1.00 93.56 93 PHE A C 1
ATOM 723 O O . PHE A 1 93 ? -5.616 1.834 20.255 1.00 93.56 93 PHE A O 1
ATOM 730 N N . ARG A 1 94 ? -7.643 0.869 20.053 1.00 93.69 94 ARG A N 1
ATOM 731 C CA . ARG A 1 94 ? -8.443 2.095 20.189 1.00 93.69 94 ARG A CA 1
ATOM 732 C C . ARG A 1 94 ? -8.181 2.790 21.517 1.00 93.69 94 ARG A C 1
ATOM 734 O O . ARG A 1 94 ? -7.974 3.995 21.521 1.00 93.69 94 ARG A O 1
ATOM 741 N N . GLU A 1 95 ? -8.170 2.061 22.627 1.00 93.00 95 GLU A N 1
ATOM 742 C CA . GLU A 1 95 ? -7.942 2.634 23.960 1.00 93.00 95 GLU A CA 1
ATOM 743 C C . GLU A 1 95 ? -6.563 3.287 24.085 1.00 93.00 95 GLU A C 1
ATOM 745 O O . GLU A 1 95 ? -6.435 4.357 24.677 1.00 93.00 95 GLU A O 1
ATOM 750 N N . LYS A 1 96 ? -5.532 2.670 23.498 1.00 91.94 96 LYS A N 1
ATOM 751 C CA . LYS A 1 96 ? -4.146 3.151 23.594 1.00 91.94 96 LYS A CA 1
ATOM 752 C C . LYS A 1 96 ? -3.789 4.231 22.571 1.00 91.94 96 LYS A C 1
ATOM 754 O O . LYS A 1 96 ? -2.955 5.081 22.867 1.00 91.94 96 LYS A O 1
ATOM 759 N N . SER A 1 97 ? -4.377 4.193 21.376 1.00 91.19 97 SER A N 1
ATOM 760 C CA . SER A 1 97 ? -4.076 5.138 20.282 1.00 91.19 97 SER A CA 1
ATOM 761 C C . SER A 1 97 ? -5.114 6.256 20.129 1.00 91.19 97 SER A C 1
ATOM 763 O O . SER A 1 97 ? -4.811 7.331 19.613 1.00 91.19 97 SER A O 1
ATOM 765 N N . GLY A 1 98 ? -6.349 6.024 20.577 1.00 91.81 98 GLY A N 1
ATOM 766 C CA . GLY A 1 98 ? -7.474 6.938 20.405 1.00 91.81 98 GLY A CA 1
ATOM 767 C C . GLY A 1 98 ? -7.987 7.052 18.965 1.00 91.81 98 GLY A C 1
ATOM 768 O O . GLY A 1 98 ? -8.638 8.050 18.658 1.00 91.81 98 GLY A O 1
ATOM 769 N N . VAL A 1 99 ? -7.674 6.105 18.069 1.00 93.88 99 VAL A N 1
ATOM 770 C CA . VAL A 1 99 ? -8.122 6.155 16.662 1.00 93.88 99 VAL A CA 1
ATOM 771 C C . VAL A 1 99 ? -9.446 5.425 16.429 1.00 93.88 99 VAL A C 1
ATOM 773 O O . VAL A 1 99 ? -9.711 4.375 17.015 1.00 93.88 99 VAL A O 1
ATOM 776 N N . ASP A 1 100 ? -10.252 5.951 15.508 1.00 94.00 100 ASP A N 1
ATOM 777 C CA . ASP A 1 100 ? -11.565 5.408 15.136 1.00 94.00 100 ASP A CA 1
ATOM 778 C C . ASP A 1 100 ? -11.453 4.227 14.157 1.00 94.00 100 ASP A C 1
ATOM 780 O O . ASP A 1 100 ? -12.310 3.344 14.123 1.00 94.00 100 ASP A O 1
ATOM 784 N N . ALA A 1 101 ? -10.403 4.215 13.332 1.00 94.75 101 ALA A N 1
ATOM 785 C CA . ALA A 1 101 ? -10.175 3.178 12.334 1.00 94.75 101 ALA A CA 1
ATOM 786 C C . ALA A 1 101 ? -8.679 2.935 12.080 1.00 94.75 101 ALA A C 1
ATOM 788 O O . ALA A 1 101 ? -7.836 3.813 12.287 1.00 94.75 101 ALA A O 1
ATOM 789 N N . ILE A 1 102 ? -8.356 1.738 11.595 1.00 94.00 102 ILE A N 1
ATOM 790 C CA . ILE A 1 102 ? -7.011 1.350 11.165 1.00 94.00 102 ILE A CA 1
ATOM 791 C C . ILE A 1 102 ? -7.033 1.165 9.654 1.00 94.00 102 ILE A C 1
ATOM 793 O O . ILE A 1 102 ? -7.805 0.357 9.141 1.00 94.00 102 ILE A O 1
ATOM 797 N N . LEU A 1 103 ? -6.175 1.900 8.950 1.00 94.19 103 LEU A N 1
ATOM 798 C CA . LEU A 1 103 ? -5.874 1.667 7.546 1.00 94.19 103 LEU A CA 1
ATOM 799 C C . LEU A 1 103 ? -4.674 0.727 7.461 1.00 94.19 103 LEU A C 1
ATOM 801 O O . LEU A 1 103 ? -3.530 1.150 7.646 1.00 94.19 103 LEU A O 1
ATOM 805 N N . ARG A 1 104 ? -4.936 -0.545 7.183 1.00 92.38 104 ARG A N 1
ATOM 806 C CA . ARG A 1 104 ? -3.894 -1.533 6.912 1.00 92.38 104 ARG A CA 1
ATOM 807 C C . ARG A 1 104 ? -3.551 -1.486 5.443 1.00 92.38 104 ARG A C 1
ATOM 809 O O . ARG A 1 104 ? -4.455 -1.477 4.612 1.00 92.38 104 ARG A O 1
ATOM 816 N N . PHE A 1 105 ? -2.268 -1.487 5.113 1.00 90.31 105 PHE A N 1
ATOM 817 C CA . PHE A 1 105 ? -1.856 -1.600 3.722 1.00 90.31 105 PHE A CA 1
ATOM 818 C C . PHE A 1 105 ? -0.597 -2.447 3.566 1.00 90.31 105 PHE A C 1
ATOM 820 O O . PHE A 1 105 ? 0.269 -2.485 4.442 1.00 90.31 105 PHE A O 1
ATOM 827 N N . ARG A 1 106 ? -0.487 -3.110 2.416 1.00 86.81 106 ARG A N 1
ATOM 828 C CA . ARG A 1 106 ? 0.690 -3.883 2.015 1.00 86.81 106 ARG A CA 1
ATOM 829 C C . ARG A 1 106 ? 1.024 -3.624 0.564 1.00 86.81 106 ARG A C 1
ATOM 831 O O . ARG A 1 106 ? 0.141 -3.450 -0.275 1.00 86.81 106 ARG A O 1
ATOM 838 N N . ILE A 1 107 ? 2.307 -3.712 0.246 1.00 85.00 107 ILE A N 1
ATOM 839 C CA . ILE A 1 107 ? 2.730 -3.891 -1.137 1.00 85.00 107 ILE A CA 1
ATOM 840 C C . ILE A 1 107 ? 2.649 -5.392 -1.424 1.00 85.00 107 ILE A C 1
ATOM 842 O O . ILE A 1 107 ? 3.431 -6.165 -0.873 1.00 85.00 107 ILE A O 1
ATOM 846 N N . SER A 1 108 ? 1.672 -5.826 -2.219 1.00 76.06 108 SER A N 1
ATOM 847 C CA . SER A 1 108 ? 1.439 -7.254 -2.469 1.00 76.06 108 SER A CA 1
ATOM 848 C C . SER A 1 108 ? 2.292 -7.792 -3.613 1.00 76.06 108 SER A C 1
ATOM 850 O O . SER A 1 108 ? 2.782 -8.916 -3.518 1.00 76.06 108 SER A O 1
ATOM 852 N N . ASP A 1 109 ? 2.550 -6.976 -4.641 1.00 70.38 109 ASP A N 1
ATOM 853 C CA . ASP A 1 109 ? 3.375 -7.350 -5.792 1.00 70.38 109 ASP A CA 1
ATOM 854 C C . ASP A 1 109 ? 4.410 -6.292 -6.144 1.00 70.38 109 ASP A C 1
ATOM 856 O O . ASP A 1 109 ? 4.140 -5.090 -6.131 1.00 70.38 109 ASP A O 1
ATOM 860 N N . TYR A 1 110 ? 5.594 -6.776 -6.526 1.00 68.75 110 TYR A N 1
ATOM 861 C CA . TYR A 1 110 ? 6.763 -5.939 -6.739 1.00 68.75 110 TYR A CA 1
ATOM 862 C C . TYR A 1 110 ? 7.553 -6.368 -7.978 1.00 68.75 110 TYR A C 1
ATOM 864 O O . TYR A 1 110 ? 8.269 -7.376 -7.984 1.00 68.75 110 TYR A O 1
ATOM 872 N N . GLY A 1 111 ? 7.398 -5.620 -9.070 1.00 60.00 111 GLY A N 1
ATOM 873 C CA . GLY A 1 111 ? 8.108 -5.851 -10.330 1.00 60.00 111 GLY A CA 1
ATOM 874 C C . GLY A 1 111 ? 7.710 -7.129 -11.076 1.00 60.00 111 GLY A C 1
ATOM 875 O O . GLY A 1 111 ? 8.299 -7.423 -12.118 1.00 60.00 111 GLY A O 1
ATOM 876 N N . ARG A 1 112 ? 6.737 -7.905 -10.573 1.00 62.19 112 ARG A N 1
ATOM 877 C CA . ARG A 1 112 ? 6.147 -9.054 -11.271 1.00 62.19 112 ARG A CA 1
ATOM 878 C C . ARG A 1 112 ? 4.804 -9.465 -10.667 1.00 62.19 112 ARG A C 1
ATOM 880 O O . ARG A 1 112 ? 4.730 -9.731 -9.477 1.00 62.19 112 ARG A O 1
ATOM 887 N N . THR A 1 113 ? 3.808 -9.664 -11.523 1.00 58.19 113 THR A N 1
ATOM 888 C CA . THR A 1 113 ? 2.498 -10.216 -11.150 1.00 58.19 113 THR A CA 1
ATOM 889 C C . THR A 1 113 ? 2.562 -11.734 -10.909 1.00 58.19 113 THR A C 1
ATOM 891 O O . THR A 1 113 ? 3.185 -12.456 -11.705 1.00 58.19 113 THR A O 1
ATOM 894 N N . PRO A 1 114 ? 1.897 -12.275 -9.874 1.00 59.47 114 PRO A N 1
ATOM 895 C CA . PRO A 1 114 ? 1.819 -13.702 -9.613 1.00 59.47 114 PRO A CA 1
ATOM 896 C C . PRO A 1 114 ? 1.143 -14.429 -10.773 1.00 59.47 114 PRO A C 1
ATOM 898 O O . PRO A 1 114 ? 0.119 -13.993 -11.297 1.00 59.47 114 PRO A O 1
ATOM 901 N N . LYS A 1 115 ? 1.665 -15.605 -11.148 1.00 62.78 115 LYS A N 1
ATOM 902 C CA . LYS A 1 115 ? 1.132 -16.393 -12.278 1.00 62.78 115 LYS A CA 1
ATOM 903 C C . LYS A 1 115 ? -0.361 -16.726 -12.141 1.00 62.78 115 LYS A C 1
ATOM 905 O O . LYS A 1 115 ? -1.051 -16.824 -13.148 1.00 62.78 115 LYS A O 1
ATOM 910 N N . LYS A 1 116 ? -0.852 -16.928 -10.910 1.00 61.25 116 LYS A N 1
ATOM 911 C CA . LYS A 1 116 ? -2.269 -17.225 -10.641 1.00 61.25 116 LYS A CA 1
ATOM 912 C C . LYS A 1 116 ? -3.166 -16.036 -10.991 1.00 61.25 116 LYS A C 1
ATOM 914 O O . LYS A 1 116 ? -4.156 -16.220 -11.685 1.00 61.25 116 LYS A O 1
ATOM 919 N N . VAL A 1 117 ? -2.779 -14.836 -10.561 1.00 57.66 117 VAL A N 1
ATOM 920 C CA . VAL A 1 117 ? -3.474 -13.584 -10.890 1.00 57.66 117 VAL A CA 1
ATOM 921 C C . VAL A 1 117 ? -3.421 -13.345 -12.397 1.00 57.66 117 VAL A C 1
ATOM 923 O O . VAL A 1 117 ? -4.449 -13.097 -13.015 1.00 57.66 117 VAL A O 1
ATOM 926 N N . LEU A 1 118 ? -2.251 -13.550 -13.008 1.00 60.75 118 LEU A N 1
ATOM 927 C CA . LEU A 1 118 ? -2.065 -13.430 -14.453 1.00 60.75 118 LEU A CA 1
ATOM 928 C C . LEU A 1 118 ? -3.020 -14.346 -15.245 1.00 60.75 118 LEU A C 1
ATOM 930 O O . LEU A 1 118 ? -3.585 -13.930 -16.248 1.00 60.75 118 LEU A O 1
ATOM 934 N N . ARG A 1 119 ? -3.257 -15.577 -14.771 1.00 62.16 119 ARG A N 1
ATOM 935 C CA . ARG A 1 119 ? -4.207 -16.513 -15.394 1.00 62.16 119 ARG A CA 1
ATOM 936 C C . ARG A 1 119 ? -5.653 -16.009 -15.338 1.00 62.16 119 ARG A C 1
ATOM 938 O O . ARG A 1 119 ? -6.357 -16.129 -16.335 1.00 62.16 119 ARG A O 1
ATOM 945 N N . TRP A 1 120 ? -6.089 -15.469 -14.199 1.00 58.69 120 TRP A N 1
ATOM 946 C CA . TRP A 1 120 ? -7.433 -14.896 -14.051 1.00 58.69 120 TRP A CA 1
ATOM 947 C C . TRP A 1 120 ? -7.632 -13.670 -14.933 1.00 58.69 120 TRP A C 1
ATOM 949 O O . TRP A 1 120 ? -8.660 -13.550 -15.590 1.00 58.69 120 TRP A O 1
ATOM 959 N N . ILE A 1 121 ? -6.616 -12.812 -14.998 1.00 57.97 121 ILE A N 1
ATOM 960 C CA . ILE A 1 121 ? -6.595 -11.643 -15.874 1.00 57.97 121 ILE A CA 1
ATOM 961 C C . ILE A 1 121 ? -6.728 -12.072 -17.339 1.00 57.97 121 ILE A C 1
ATOM 963 O O . ILE A 1 121 ? -7.644 -11.619 -18.013 1.00 57.97 121 ILE A O 1
ATOM 967 N N . TYR A 1 122 ? -5.895 -13.006 -17.818 1.00 63.22 122 TYR A N 1
ATOM 968 C CA . TYR A 1 122 ? -5.999 -13.497 -19.198 1.00 63.22 122 TYR A CA 1
ATOM 969 C C . TYR A 1 122 ? -7.369 -14.100 -19.514 1.00 63.22 122 TYR A C 1
ATOM 971 O O . TYR A 1 122 ? -7.882 -13.903 -20.613 1.00 63.22 122 TYR A O 1
ATOM 979 N N . ALA A 1 123 ? -7.971 -14.818 -18.564 1.00 64.31 123 ALA A N 1
ATOM 980 C CA . ALA A 1 123 ? -9.312 -15.361 -18.736 1.00 64.31 123 ALA A CA 1
ATOM 981 C C . ALA A 1 123 ? -10.371 -14.248 -18.836 1.00 64.31 123 ALA A C 1
ATOM 983 O O . ALA A 1 123 ? -11.222 -14.304 -19.720 1.00 64.31 123 ALA A O 1
ATOM 984 N N . GLY A 1 124 ? -10.294 -13.227 -17.977 1.00 64.50 124 GLY A N 1
ATOM 985 C CA . GLY A 1 124 ? -11.204 -12.078 -17.986 1.00 64.50 124 GLY A CA 1
ATOM 986 C C . GLY A 1 124 ? -11.089 -11.241 -19.259 1.00 64.50 124 GLY A C 1
ATOM 987 O O . GLY A 1 124 ? -12.096 -10.995 -19.919 1.00 64.50 124 GLY A O 1
ATOM 988 N N . THR A 1 125 ? -9.870 -10.877 -19.662 1.00 64.31 125 THR A N 1
ATOM 989 C CA . THR A 1 125 ? -9.620 -10.147 -20.915 1.00 64.31 125 THR A CA 1
ATOM 990 C C . THR A 1 125 ? -10.046 -10.970 -22.126 1.00 64.31 125 THR A C 1
ATOM 992 O O . THR A 1 125 ? -10.694 -10.447 -23.026 1.00 64.31 125 THR A O 1
ATOM 995 N N . GLY A 1 126 ? -9.756 -12.276 -22.141 1.00 66.69 126 GLY A N 1
ATOM 996 C CA . GLY A 1 126 ? -10.223 -13.175 -23.195 1.00 66.69 126 GLY A CA 1
ATOM 997 C C . GLY A 1 126 ? -11.750 -13.213 -23.296 1.00 66.69 126 GLY A C 1
ATOM 998 O O . GLY A 1 126 ? -12.291 -13.135 -24.397 1.00 66.69 126 GLY A O 1
ATOM 999 N N . ALA A 1 127 ? -12.449 -13.265 -22.158 1.00 70.44 127 ALA A N 1
ATOM 1000 C CA . ALA A 1 127 ? -13.909 -13.215 -22.113 1.00 70.44 127 ALA A CA 1
ATOM 1001 C C . ALA A 1 127 ? -14.463 -11.862 -22.592 1.00 70.44 127 ALA A C 1
ATOM 1003 O O . ALA A 1 127 ? -15.435 -11.839 -23.345 1.00 70.44 127 ALA A O 1
ATOM 1004 N N . TRP A 1 128 ? -13.831 -10.746 -22.214 1.00 68.94 128 TRP A N 1
ATOM 1005 C CA . TRP A 1 128 ? -14.222 -9.414 -22.678 1.00 68.94 128 TRP A CA 1
ATOM 1006 C C . TRP A 1 128 ? -14.040 -9.263 -24.191 1.00 68.94 128 TRP A C 1
ATOM 1008 O O . TRP A 1 128 ? -14.994 -8.915 -24.884 1.00 68.94 128 TRP A O 1
ATOM 1018 N N . ILE A 1 129 ? -12.865 -9.623 -24.726 1.00 69.94 129 ILE A N 1
ATOM 1019 C CA . ILE A 1 129 ? -12.590 -9.611 -26.172 1.00 69.94 129 ILE A CA 1
ATOM 1020 C C . ILE A 1 129 ? -13.606 -10.489 -26.911 1.00 69.94 129 ILE A C 1
ATOM 1022 O O . ILE A 1 129 ? -14.173 -10.061 -27.916 1.00 69.94 129 ILE A O 1
ATOM 1026 N N . ALA A 1 130 ? -13.889 -11.694 -26.406 1.00 72.69 130 ALA A N 1
ATOM 1027 C CA . ALA A 1 130 ? -14.898 -12.575 -26.989 1.00 72.69 130 ALA A CA 1
ATOM 1028 C C . ALA A 1 130 ? -16.299 -11.941 -26.975 1.00 72.69 130 ALA A C 1
ATOM 1030 O O . ALA A 1 130 ? -17.032 -12.057 -27.959 1.00 72.69 130 ALA A O 1
ATOM 1031 N N . GLY A 1 131 ? -16.661 -11.229 -25.905 1.00 73.62 131 GLY A N 1
ATOM 1032 C CA . GLY A 1 131 ? -17.904 -10.462 -25.809 1.00 73.62 131 GLY A CA 1
ATOM 1033 C C . GLY A 1 131 ? -17.990 -9.349 -26.854 1.00 73.62 131 GLY A C 1
ATOM 1034 O O . GLY A 1 131 ? -18.995 -9.252 -27.559 1.00 73.62 131 GLY A O 1
ATOM 1035 N N . VAL A 1 132 ? -16.921 -8.566 -27.026 1.00 71.81 132 VAL A N 1
ATOM 1036 C CA . VAL A 1 132 ? -16.850 -7.503 -28.044 1.00 71.81 132 VAL A CA 1
ATOM 1037 C C . VAL A 1 132 ? -16.930 -8.089 -29.460 1.00 71.81 132 VAL A C 1
ATOM 1039 O O . VAL A 1 132 ? -17.681 -7.577 -30.291 1.00 71.81 132 VAL A O 1
ATOM 1042 N N . ILE A 1 133 ? -16.232 -9.197 -29.738 1.00 73.00 133 ILE A N 1
ATOM 1043 C CA . ILE A 1 133 ? -16.309 -9.909 -31.027 1.00 73.00 133 ILE A CA 1
ATOM 1044 C C . ILE A 1 133 ? -17.727 -10.433 -31.276 1.00 73.00 133 ILE A C 1
ATOM 1046 O O . ILE A 1 133 ? -18.259 -10.273 -32.373 1.00 73.00 133 ILE A O 1
ATOM 1050 N N . THR A 1 134 ? -18.363 -11.028 -30.265 1.00 78.31 134 THR A N 1
ATOM 1051 C CA . THR A 1 134 ? -19.737 -11.541 -30.371 1.00 78.31 134 THR A CA 1
ATOM 1052 C C . THR A 1 134 ? -20.716 -10.402 -30.653 1.00 78.31 134 THR A C 1
ATOM 1054 O O . THR A 1 134 ? -21.545 -10.504 -31.556 1.00 78.31 134 THR A O 1
ATOM 1057 N N . PHE A 1 135 ? -20.578 -9.273 -29.957 1.00 72.69 135 PHE A N 1
ATOM 1058 C CA . PHE A 1 135 ? -21.374 -8.073 -30.205 1.00 72.69 135 PHE A CA 1
ATOM 1059 C C . PHE A 1 135 ? -21.184 -7.528 -31.632 1.00 72.69 135 PHE A C 1
ATOM 1061 O O . PHE A 1 135 ? -22.167 -7.172 -32.284 1.00 72.69 135 PHE A O 1
ATOM 1068 N N . ALA A 1 136 ? -19.949 -7.528 -32.148 1.00 72.50 136 ALA A N 1
ATOM 1069 C CA . ALA A 1 136 ? -19.620 -7.155 -33.530 1.00 72.50 136 ALA A CA 1
ATOM 1070 C C . ALA A 1 136 ? -20.215 -8.114 -34.574 1.00 72.50 136 ALA A C 1
ATOM 1072 O O . ALA A 1 136 ? -20.603 -7.714 -35.677 1.00 72.50 136 ALA A O 1
ATOM 1073 N N . ALA A 1 137 ? -20.249 -9.408 -34.250 1.00 72.31 137 ALA A N 1
ATOM 1074 C CA . ALA A 1 137 ? -20.814 -10.430 -35.117 1.00 72.31 137 ALA A CA 1
ATOM 1075 C C . ALA A 1 137 ? -22.328 -10.232 -35.264 1.00 72.31 137 ALA A C 1
ATOM 1077 O O . ALA A 1 137 ? -22.825 -10.281 -36.392 1.00 72.31 137 ALA A O 1
ATOM 1078 N N . LEU A 1 138 ? -23.008 -9.929 -34.150 1.00 80.81 138 LEU A N 1
ATOM 1079 C CA . LEU A 1 138 ? -24.446 -9.655 -34.075 1.00 80.81 138 LEU A CA 1
ATOM 1080 C C . LEU A 1 138 ? -24.840 -8.280 -34.642 1.00 80.81 138 LEU A C 1
ATOM 1082 O O . LEU A 1 138 ? -25.968 -8.117 -35.094 1.00 80.81 138 LEU A O 1
ATOM 1086 N N . ASN A 1 139 ? -23.924 -7.306 -34.662 1.00 76.69 139 ASN A N 1
ATOM 1087 C CA . ASN A 1 139 ? -24.170 -5.953 -35.169 1.00 76.69 139 ASN A CA 1
ATOM 1088 C C . ASN A 1 139 ? -23.182 -5.602 -36.288 1.00 76.69 139 ASN A C 1
ATOM 1090 O O . ASN A 1 139 ? -22.149 -4.976 -36.066 1.00 76.69 139 ASN A O 1
ATOM 1094 N N . SER A 1 140 ? -23.504 -5.978 -37.528 1.00 70.31 140 SER A N 1
ATOM 1095 C CA . SER A 1 140 ? -22.594 -5.839 -38.677 1.00 70.31 140 SER A CA 1
ATOM 1096 C C . SER A 1 140 ? -22.087 -4.416 -38.939 1.00 70.31 140 SER A C 1
ATOM 1098 O O . SER A 1 140 ? -20.985 -4.256 -39.461 1.00 70.31 140 SER A O 1
ATOM 1100 N N . ASN A 1 141 ? -22.845 -3.395 -38.534 1.00 76.50 141 ASN A N 1
ATOM 1101 C CA . ASN A 1 141 ? -22.504 -1.984 -38.743 1.00 76.50 141 ASN A CA 1
ATOM 1102 C C . ASN A 1 141 ? -21.372 -1.476 -37.829 1.00 76.50 141 ASN A C 1
ATOM 1104 O O . ASN A 1 141 ? -20.798 -0.426 -38.104 1.00 76.50 141 ASN A O 1
ATOM 1108 N N . THR A 1 142 ? -21.018 -2.198 -36.760 1.00 65.88 142 THR A N 1
ATOM 1109 C CA . THR A 1 142 ? -19.969 -1.782 -35.806 1.00 65.88 142 THR A CA 1
ATOM 1110 C C . THR A 1 142 ? -18.608 -2.431 -36.076 1.00 65.88 142 THR A C 1
ATOM 1112 O O . THR A 1 142 ? -17.594 -2.002 -35.524 1.00 65.88 142 THR A O 1
ATOM 1115 N N . ARG A 1 143 ? -18.550 -3.416 -36.982 1.00 67.25 143 ARG A N 1
ATOM 1116 C CA . ARG A 1 143 ? -17.349 -4.202 -37.322 1.00 67.25 143 ARG A CA 1
ATOM 1117 C C . ARG A 1 143 ? -16.077 -3.381 -37.620 1.00 67.25 143 ARG A C 1
ATOM 1119 O O . ARG A 1 143 ? -15.037 -3.750 -37.075 1.00 67.25 143 ARG A O 1
ATOM 1126 N N . PRO A 1 144 ? -16.097 -2.288 -38.413 1.00 66.06 144 PRO A N 1
ATOM 1127 C CA . PRO A 1 144 ? -14.875 -1.528 -38.705 1.00 66.06 144 PRO A CA 1
ATOM 1128 C C . PRO A 1 144 ? -14.355 -0.712 -37.509 1.00 66.06 144 PRO A C 1
ATOM 1130 O O . PRO A 1 144 ? -13.148 -0.548 -37.358 1.00 66.06 144 PRO A O 1
ATOM 1133 N N . TYR A 1 145 ? -15.239 -0.245 -36.624 1.00 64.25 145 TYR A N 1
ATOM 1134 C CA . TYR A 1 145 ? -14.859 0.533 -35.437 1.00 64.25 145 TYR A CA 1
ATOM 1135 C C . TYR A 1 145 ? -14.334 -0.354 -34.307 1.00 64.25 145 TYR A C 1
ATOM 1137 O O . TYR A 1 145 ? -13.481 0.059 -33.524 1.00 64.25 145 TYR A O 1
ATOM 1145 N N . ILE A 1 146 ? -14.804 -1.601 -34.254 1.00 63.62 146 ILE A N 1
ATOM 1146 C CA . ILE A 1 146 ? -14.438 -2.561 -33.215 1.00 63.62 146 ILE A CA 1
ATOM 1147 C C . ILE A 1 146 ? -12.986 -3.025 -33.343 1.00 63.62 146 ILE A C 1
ATOM 1149 O O . ILE A 1 146 ? -12.325 -3.189 -32.325 1.00 63.62 146 ILE A O 1
ATOM 1153 N N . GLY A 1 147 ? -12.450 -3.174 -34.558 1.00 60.28 147 GLY A N 1
ATOM 1154 C CA . GLY A 1 147 ? -11.037 -3.528 -34.741 1.00 60.28 147 GLY A CA 1
ATOM 1155 C C . GLY A 1 147 ? -10.085 -2.478 -34.158 1.00 60.28 147 GLY A C 1
ATOM 1156 O O . GLY A 1 147 ? -9.138 -2.825 -33.455 1.00 60.28 147 GLY A O 1
ATOM 1157 N N . ALA A 1 148 ? -10.377 -1.193 -34.389 1.00 59.62 148 ALA A N 1
ATOM 1158 C CA . ALA A 1 148 ? -9.612 -0.085 -33.821 1.00 59.62 148 ALA A CA 1
ATOM 1159 C C . ALA A 1 148 ? -9.816 0.029 -32.302 1.00 59.62 148 ALA A C 1
ATOM 1161 O O . ALA A 1 148 ? -8.836 0.180 -31.581 1.00 59.62 148 ALA A O 1
ATOM 1162 N N . TYR A 1 149 ? -11.055 -0.118 -31.821 1.00 62.31 149 TYR A N 1
ATOM 1163 C CA . TYR A 1 149 ? -11.386 -0.076 -30.394 1.00 62.31 149 TYR A CA 1
ATOM 1164 C C . TYR A 1 149 ? -10.714 -1.206 -29.601 1.00 62.31 149 TYR A C 1
ATOM 1166 O O . TYR A 1 149 ? -10.073 -0.948 -28.589 1.00 62.31 149 TYR A O 1
ATOM 1174 N N . ILE A 1 150 ? -10.781 -2.451 -30.090 1.00 62.47 150 ILE A N 1
ATOM 1175 C CA . ILE A 1 150 ? -10.075 -3.587 -29.483 1.00 62.47 150 ILE A CA 1
ATOM 1176 C C . ILE A 1 150 ? -8.568 -3.334 -29.523 1.00 62.47 150 ILE A C 1
ATOM 1178 O O . ILE A 1 150 ? -7.903 -3.571 -28.526 1.00 62.47 150 ILE A O 1
ATOM 1182 N N . ALA A 1 151 ? -8.007 -2.835 -30.627 1.00 56.66 151 ALA A N 1
ATOM 1183 C CA . ALA A 1 151 ? -6.573 -2.567 -30.694 1.00 56.66 151 ALA A CA 1
ATOM 1184 C C . ALA A 1 151 ? -6.129 -1.493 -29.685 1.00 56.66 151 ALA A C 1
ATOM 1186 O O . ALA A 1 151 ? -5.098 -1.667 -29.041 1.00 56.66 151 ALA A O 1
ATOM 1187 N N . THR A 1 152 ? -6.892 -0.413 -29.503 1.00 54.88 152 THR A N 1
ATOM 1188 C CA . THR A 1 152 ? -6.544 0.647 -28.544 1.00 54.88 152 THR A CA 1
ATOM 1189 C C . THR A 1 152 ? -6.759 0.212 -27.102 1.00 54.88 152 THR A C 1
ATOM 1191 O O . THR A 1 152 ? -5.858 0.388 -26.286 1.00 54.88 152 THR A O 1
ATOM 1194 N N . GLU A 1 153 ? -7.899 -0.409 -26.795 1.00 53.06 153 GLU A N 1
ATOM 11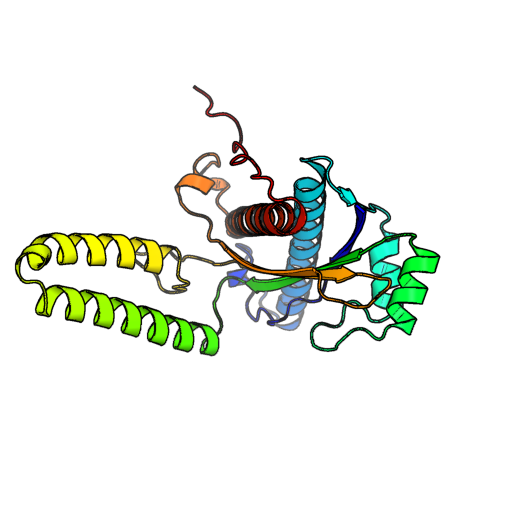95 C CA . GLU A 1 153 ? -8.225 -0.859 -25.439 1.00 53.06 153 GLU A CA 1
ATOM 1196 C C . GLU A 1 153 ? -7.355 -2.041 -25.026 1.00 53.06 153 GLU A C 1
ATOM 1198 O O . GLU A 1 153 ? -6.839 -2.043 -23.924 1.00 53.06 153 GLU A O 1
ATOM 1203 N N . VAL A 1 154 ? -7.071 -3.006 -25.907 1.00 55.09 154 VAL A N 1
ATOM 1204 C CA . VAL A 1 154 ? -6.176 -4.127 -25.573 1.00 55.09 154 VAL A CA 1
ATOM 1205 C C . VAL A 1 154 ? -4.733 -3.667 -25.451 1.00 55.09 154 VAL A C 1
ATOM 1207 O O . VAL A 1 154 ? -4.016 -4.231 -24.642 1.00 55.09 154 VAL A O 1
ATOM 1210 N N . VAL A 1 155 ? -4.267 -2.665 -26.200 1.00 49.78 155 VAL A N 1
ATOM 1211 C CA . VAL A 1 155 ? -2.904 -2.134 -26.012 1.00 49.78 155 VAL A CA 1
ATOM 1212 C C . VAL A 1 155 ? -2.808 -1.323 -24.725 1.00 49.78 155 VAL A C 1
ATOM 1214 O O . VAL A 1 155 ? -1.810 -1.435 -24.015 1.00 49.78 155 VAL A O 1
ATOM 1217 N N . GLN A 1 156 ? -3.825 -0.523 -24.412 1.00 47.09 156 GLN A N 1
ATOM 1218 C CA . GLN A 1 156 ? -3.831 0.323 -23.226 1.00 47.09 156 GLN A CA 1
ATOM 1219 C C . GLN A 1 156 ? -4.093 -0.491 -21.960 1.00 47.09 156 GLN A C 1
ATOM 1221 O O . GLN A 1 156 ? -3.318 -0.377 -21.013 1.00 47.09 156 GLN A O 1
ATOM 1226 N N . GLU A 1 157 ? -5.075 -1.396 -21.984 1.00 45.78 157 GLU A N 1
ATOM 1227 C CA . GLU A 1 157 ? -5.220 -2.432 -20.974 1.00 45.78 157 GLU A CA 1
ATOM 1228 C C . GLU A 1 157 ? -3.960 -3.279 -20.948 1.00 45.78 157 GLU A C 1
ATOM 1230 O O . GLU A 1 157 ? -3.337 -3.236 -19.926 1.00 45.78 157 GLU A O 1
ATOM 1235 N N . ALA A 1 158 ? -3.433 -3.937 -21.983 1.00 46.78 158 ALA A N 1
ATOM 1236 C CA . ALA A 1 158 ? -2.198 -4.744 -21.847 1.00 46.78 158 ALA A CA 1
ATOM 1237 C C . ALA A 1 158 ? -0.967 -3.967 -21.322 1.00 46.78 158 ALA A C 1
ATOM 1239 O O . ALA A 1 158 ? -0.112 -4.560 -20.657 1.00 46.78 158 ALA A O 1
ATOM 1240 N N . ALA A 1 159 ? -0.876 -2.656 -21.575 1.00 45.06 159 ALA A N 1
ATOM 1241 C CA . ALA A 1 159 ? 0.141 -1.778 -20.991 1.00 45.06 159 ALA A CA 1
ATOM 1242 C C . ALA A 1 159 ? -0.122 -1.448 -19.505 1.00 45.06 159 ALA A C 1
ATOM 1244 O O . ALA A 1 159 ? 0.825 -1.313 -18.725 1.00 45.06 159 ALA A O 1
ATOM 1245 N N . GLU A 1 160 ? -1.385 -1.340 -19.092 1.00 46.03 160 GLU A N 1
ATOM 1246 C CA . GLU A 1 160 ? -1.825 -1.161 -17.697 1.00 46.03 160 GLU A CA 1
ATOM 1247 C C . GLU A 1 160 ? -1.986 -2.506 -16.946 1.00 46.03 160 GLU A C 1
ATOM 1249 O O . GLU A 1 160 ? -1.871 -2.585 -15.721 1.00 46.03 160 GLU A O 1
ATOM 1254 N N . LEU A 1 161 ? -2.168 -3.591 -17.690 1.00 47.72 161 LEU A N 1
ATOM 1255 C CA . LEU A 1 161 ? -2.602 -4.923 -17.310 1.00 47.72 161 LEU A CA 1
ATOM 1256 C C . LEU A 1 161 ? -1.382 -5.841 -17.371 1.00 47.72 161 LEU A C 1
ATOM 1258 O O . LEU A 1 161 ? -1.293 -6.803 -18.128 1.00 47.72 161 LEU A O 1
ATOM 1262 N N . TYR A 1 162 ? -0.441 -5.539 -16.480 1.00 53.31 162 TYR A N 1
ATOM 1263 C CA . TYR A 1 162 ? 0.348 -6.557 -15.786 1.00 53.31 162 TYR A CA 1
ATOM 1264 C C . TYR A 1 162 ? 1.209 -7.494 -16.638 1.00 53.31 162 TYR A C 1
ATOM 1266 O O . TYR A 1 162 ? 1.549 -8.602 -16.206 1.00 53.31 162 TYR A O 1
ATOM 1274 N N . LEU A 1 163 ? 1.644 -7.051 -17.807 1.00 44.62 163 LEU A N 1
ATOM 1275 C CA . LEU A 1 163 ? 2.649 -7.774 -18.554 1.00 44.62 163 LEU A CA 1
ATOM 1276 C C . LEU A 1 163 ? 4.039 -7.408 -18.035 1.00 44.62 163 LEU A C 1
ATOM 1278 O O . LEU A 1 163 ? 4.703 -6.494 -18.508 1.00 44.62 163 LEU A O 1
ATOM 1282 N N . GLY A 1 164 ? 4.546 -8.243 -17.126 1.00 39.62 164 GLY A N 1
ATOM 1283 C CA . GLY A 1 164 ? 5.989 -8.445 -16.933 1.00 39.62 164 GLY A CA 1
ATOM 1284 C C . GLY A 1 164 ? 6.667 -9.070 -18.166 1.00 39.62 164 GLY A C 1
ATOM 1285 O O . GLY A 1 164 ? 7.581 -9.885 -18.027 1.00 39.62 164 GLY A O 1
ATOM 1286 N N . THR A 1 165 ? 6.180 -8.748 -19.364 1.00 40.34 165 THR A N 1
ATOM 1287 C CA . THR A 1 165 ? 6.723 -9.130 -20.657 1.00 40.34 165 THR A CA 1
ATOM 1288 C C . THR A 1 165 ? 6.915 -7.857 -21.456 1.00 40.34 165 THR A C 1
ATOM 1290 O O . THR A 1 165 ? 5.964 -7.130 -21.717 1.00 40.34 165 THR A O 1
ATOM 1293 N N . SER A 1 166 ? 8.171 -7.631 -21.822 1.00 39.22 166 SER A N 1
ATOM 1294 C CA . SER A 1 166 ? 8.624 -6.682 -22.827 1.00 39.22 166 SER A CA 1
ATOM 1295 C C . SER A 1 166 ? 7.634 -6.569 -23.993 1.00 39.22 166 SER A C 1
ATOM 1297 O O . SER A 1 166 ? 7.610 -7.432 -24.868 1.00 39.22 166 SER A O 1
ATOM 1299 N N . PHE A 1 167 ? 6.806 -5.525 -24.005 1.00 36.94 167 PHE A N 1
ATOM 1300 C CA . PHE A 1 167 ? 6.158 -5.060 -25.228 1.00 36.94 167 PHE A CA 1
ATOM 1301 C C . PHE A 1 167 ? 7.102 -4.000 -25.802 1.00 36.94 167 PHE A C 1
ATOM 1303 O O . PHE A 1 167 ? 7.437 -3.030 -25.124 1.00 36.94 167 PHE A O 1
ATOM 1310 N N . PHE A 1 168 ? 7.620 -4.233 -27.010 1.00 35.78 168 PHE A N 1
ATOM 1311 C CA . PHE A 1 168 ? 8.582 -3.348 -27.687 1.00 35.78 168 PHE A CA 1
ATOM 1312 C C . PHE A 1 168 ? 9.919 -3.090 -26.956 1.00 35.78 168 PHE A C 1
ATOM 1314 O O . PHE A 1 168 ? 10.509 -2.026 -27.114 1.00 35.78 168 PHE A O 1
ATOM 1321 N N . GLY A 1 169 ? 10.441 -4.038 -26.170 1.00 35.81 169 GLY A N 1
ATOM 1322 C CA . GLY A 1 169 ? 11.750 -3.865 -25.515 1.00 35.81 169 GLY A CA 1
ATOM 1323 C C . GLY A 1 169 ? 11.705 -3.157 -24.154 1.00 35.81 169 GLY A C 1
ATOM 1324 O O . GLY A 1 169 ? 12.760 -2.925 -23.567 1.00 35.81 169 GLY A O 1
ATOM 1325 N N . HIS A 1 170 ? 10.517 -2.827 -23.634 1.00 40.09 170 HIS A N 1
ATOM 1326 C CA . HIS A 1 170 ? 10.346 -2.121 -22.361 1.00 40.09 170 HIS A CA 1
ATOM 1327 C C . HIS A 1 170 ? 9.877 -3.067 -21.240 1.00 40.09 170 HIS A C 1
ATOM 1329 O O . HIS A 1 170 ? 8.791 -3.639 -21.308 1.00 40.09 170 HIS A O 1
ATOM 1335 N N . GLU A 1 171 ? 10.693 -3.249 -20.194 1.00 51.16 171 GLU A N 1
ATOM 1336 C CA . GLU A 1 171 ? 10.300 -3.993 -18.988 1.00 51.16 171 GLU A CA 1
ATOM 1337 C C . GLU A 1 171 ? 9.384 -3.127 -18.108 1.00 51.16 171 GLU A C 1
ATOM 1339 O O . GLU A 1 171 ? 9.853 -2.224 -17.421 1.00 51.16 171 GLU A O 1
ATOM 1344 N N . TYR A 1 172 ? 8.080 -3.412 -18.094 1.00 54.09 172 TYR A N 1
ATOM 1345 C CA . TYR A 1 172 ? 7.143 -2.766 -17.172 1.00 54.09 172 TYR A CA 1
ATOM 1346 C C . TYR A 1 172 ? 7.146 -3.487 -15.822 1.00 54.09 172 TYR A C 1
ATOM 1348 O O . TYR A 1 172 ? 6.946 -4.703 -15.742 1.00 54.09 172 TYR A O 1
ATOM 1356 N N . LYS A 1 173 ? 7.380 -2.732 -14.746 1.00 66.94 173 LYS A N 1
ATOM 1357 C CA . LYS A 1 173 ? 7.463 -3.248 -13.376 1.00 66.94 173 LYS A CA 1
ATOM 1358 C C . LYS A 1 173 ? 6.282 -2.751 -12.547 1.00 66.94 173 LYS A C 1
ATOM 1360 O O . LYS A 1 173 ? 6.352 -1.654 -12.001 1.00 66.94 173 LYS A O 1
ATOM 1365 N N . PRO A 1 174 ? 5.190 -3.524 -12.465 1.00 72.31 174 PRO A N 1
ATOM 1366 C CA . PRO A 1 174 ? 4.036 -3.119 -11.681 1.00 72.31 174 PRO A CA 1
ATOM 1367 C C . PRO A 1 174 ? 4.346 -3.152 -10.185 1.00 72.31 174 PRO A C 1
ATOM 1369 O O . PRO A 1 174 ? 5.030 -4.064 -9.704 1.00 72.31 174 PRO A O 1
ATOM 1372 N N . VAL A 1 175 ? 3.790 -2.181 -9.467 1.00 79.31 175 VAL A N 1
ATOM 1373 C CA . VAL A 1 175 ? 3.633 -2.204 -8.013 1.00 79.31 175 VAL A CA 1
ATOM 1374 C C . VAL A 1 175 ? 2.149 -2.326 -7.715 1.00 79.31 175 VAL A C 1
ATOM 1376 O O . VAL A 1 175 ? 1.371 -1.489 -8.179 1.00 79.31 175 VAL A O 1
ATOM 1379 N N . ARG A 1 176 ? 1.770 -3.359 -6.959 1.00 84.25 176 ARG A N 1
ATOM 1380 C CA . ARG A 1 176 ? 0.409 -3.537 -6.443 1.00 84.25 176 ARG A CA 1
ATOM 1381 C C . ARG A 1 176 ? 0.391 -3.228 -4.959 1.00 84.25 176 ARG A C 1
ATOM 1383 O O . ARG A 1 176 ? 1.170 -3.809 -4.206 1.00 84.25 176 ARG A O 1
ATOM 1390 N N . ILE A 1 177 ? -0.512 -2.347 -4.556 1.00 87.19 177 ILE A N 1
ATOM 1391 C CA . ILE A 1 177 ? -0.761 -2.010 -3.159 1.00 87.19 177 ILE A CA 1
ATOM 1392 C C . ILE A 1 177 ? -2.200 -2.382 -2.842 1.00 87.19 177 ILE A C 1
ATOM 1394 O O . ILE A 1 177 ? -3.117 -2.069 -3.605 1.00 87.19 177 ILE A O 1
ATOM 1398 N N . GLU A 1 178 ? -2.372 -3.081 -1.733 1.00 89.50 178 GLU A N 1
ATOM 1399 C CA . GLU A 1 178 ? -3.664 -3.484 -1.192 1.00 89.50 178 GLU A CA 1
ATOM 1400 C C . GLU A 1 178 ? -3.850 -2.781 0.133 1.00 89.50 178 GLU A C 1
ATOM 1402 O O . GLU A 1 178 ? -2.892 -2.651 0.899 1.00 89.50 178 GLU A O 1
ATOM 1407 N N . ALA A 1 179 ? -5.062 -2.303 0.375 1.00 92.31 179 ALA A N 1
ATOM 1408 C CA . ALA A 1 179 ? -5.382 -1.626 1.608 1.00 92.31 179 ALA A CA 1
ATOM 1409 C C . ALA A 1 179 ? -6.819 -1.911 2.035 1.00 92.31 179 ALA A C 1
ATOM 1411 O O . ALA A 1 179 ? -7.718 -2.041 1.203 1.00 92.31 179 ALA A O 1
ATOM 1412 N N . GLU A 1 180 ? -7.018 -1.952 3.344 1.00 93.81 180 GLU A N 1
ATOM 1413 C CA . GLU A 1 180 ? -8.321 -2.068 3.980 1.00 93.81 180 GLU A CA 1
ATOM 1414 C C . GLU A 1 180 ? -8.425 -1.092 5.152 1.00 93.81 180 GLU A C 1
ATOM 1416 O O . GLU A 1 180 ? -7.450 -0.831 5.861 1.00 93.81 180 GLU A O 1
ATOM 1421 N N . LEU A 1 181 ? -9.616 -0.539 5.353 1.00 94.69 181 LEU A N 1
ATOM 1422 C CA . LEU A 1 181 ? -9.947 0.319 6.478 1.00 94.69 181 LEU A CA 1
ATOM 1423 C C . LEU A 1 181 ? -10.888 -0.437 7.414 1.00 94.69 181 LEU A C 1
ATOM 1425 O O . LEU A 1 181 ? -12.014 -0.762 7.036 1.00 94.69 181 LEU A O 1
ATOM 1429 N N . ILE A 1 182 ? -10.448 -0.667 8.646 1.00 94.25 182 ILE A N 1
ATOM 1430 C CA . ILE A 1 182 ? -11.196 -1.413 9.660 1.00 94.25 182 ILE A CA 1
ATOM 1431 C C . ILE A 1 182 ? -11.608 -0.461 10.780 1.00 94.25 182 ILE A C 1
ATOM 1433 O O . ILE A 1 182 ? -10.767 0.224 11.360 1.00 94.25 182 ILE A O 1
ATOM 1437 N N . ASP A 1 183 ? -12.896 -0.439 11.103 1.00 94.62 183 ASP A N 1
ATOM 1438 C CA . ASP A 1 183 ? -13.445 0.280 12.253 1.00 94.62 183 ASP A CA 1
ATOM 1439 C C . ASP A 1 183 ? -12.970 -0.369 13.567 1.00 94.62 183 ASP A C 1
ATOM 1441 O O . ASP A 1 183 ? -13.205 -1.559 13.798 1.00 94.62 183 ASP A O 1
ATOM 1445 N N . THR A 1 184 ? -12.311 0.395 14.446 1.00 94.44 184 THR A N 1
ATOM 1446 C CA . THR A 1 184 ? -11.736 -0.152 15.692 1.00 94.44 184 THR A CA 1
ATOM 1447 C C . THR A 1 184 ? -12.782 -0.486 16.751 1.00 94.44 184 THR A C 1
ATOM 1449 O O . THR A 1 184 ? -12.464 -1.137 17.741 1.00 94.44 184 THR A O 1
ATOM 1452 N N . LYS A 1 185 ? -14.031 -0.042 16.585 1.00 93.75 185 LYS A N 1
ATOM 1453 C CA . LYS A 1 185 ? -15.124 -0.284 17.535 1.00 93.75 185 LYS A CA 1
ATOM 1454 C C . LYS A 1 185 ? -15.934 -1.524 17.216 1.00 93.75 185 LYS A C 1
ATOM 1456 O O . LYS A 1 185 ? -16.444 -2.180 18.117 1.00 93.75 185 LYS A O 1
ATOM 1461 N N . THR A 1 186 ? -16.097 -1.818 15.940 1.00 92.69 186 THR A N 1
ATOM 1462 C CA . THR A 1 186 ? -16.988 -2.874 15.461 1.00 92.69 186 THR A CA 1
ATOM 1463 C C . THR A 1 186 ? -16.249 -3.972 14.715 1.00 92.69 186 THR A C 1
ATOM 1465 O O . THR A 1 186 ? -16.862 -4.990 14.399 1.00 92.69 186 THR A O 1
ATOM 1468 N N . GLY A 1 187 ? -14.970 -3.767 14.383 1.00 91.56 187 GLY A N 1
ATOM 1469 C CA . GLY A 1 187 ? -14.185 -4.669 13.539 1.00 91.56 187 GLY A CA 1
ATOM 1470 C C . GLY A 1 187 ? -14.692 -4.763 12.104 1.00 91.56 187 GLY A C 1
ATOM 1471 O O . GLY A 1 187 ? -14.255 -5.626 11.346 1.00 91.56 187 GLY A O 1
ATOM 1472 N N . ARG A 1 188 ? -15.635 -3.901 11.708 1.00 92.31 188 ARG A N 1
ATOM 1473 C CA . ARG A 1 188 ? -16.200 -3.912 10.361 1.00 92.31 188 ARG A CA 1
ATOM 1474 C C . ARG A 1 188 ? -15.206 -3.306 9.384 1.00 92.31 188 ARG A C 1
ATOM 1476 O O . ARG A 1 188 ? -14.685 -2.216 9.610 1.00 92.31 188 ARG A O 1
ATOM 1483 N N . ASN A 1 189 ? -15.022 -3.985 8.259 1.00 92.12 189 ASN A N 1
ATOM 1484 C CA . ASN A 1 189 ? -14.334 -3.421 7.111 1.00 92.12 189 ASN A CA 1
ATOM 1485 C C . ASN A 1 189 ? -15.226 -2.329 6.484 1.00 92.12 189 ASN A C 1
ATOM 1487 O O . ASN A 1 189 ? -16.359 -2.586 6.063 1.00 92.12 189 ASN A O 1
ATOM 1491 N N . LEU A 1 190 ? -14.733 -1.092 6.500 1.00 92.62 190 LEU A N 1
ATOM 1492 C CA . LEU A 1 190 ? -15.399 0.091 5.958 1.00 92.62 190 LEU A CA 1
ATOM 1493 C C . LEU A 1 190 ? -15.093 0.281 4.467 1.00 92.62 190 LEU A C 1
ATOM 1495 O O . LEU A 1 190 ? -15.899 0.865 3.733 1.00 92.62 190 LEU A O 1
ATOM 1499 N N . TRP A 1 191 ? -13.928 -0.190 4.027 1.00 94.12 191 TRP A N 1
ATOM 1500 C CA . TRP A 1 191 ? -13.437 -0.094 2.660 1.00 94.12 191 TRP A CA 1
ATOM 1501 C C . TRP A 1 191 ? -12.255 -1.042 2.455 1.00 94.12 191 TRP A C 1
ATOM 1503 O O . TRP A 1 191 ? -11.383 -1.141 3.309 1.00 94.12 191 TRP A O 1
ATOM 1513 N N . GLU A 1 192 ? -12.190 -1.663 1.284 1.00 91.75 192 GLU A N 1
ATOM 1514 C CA . GLU A 1 192 ? -11.063 -2.471 0.828 1.00 91.75 192 GLU A CA 1
ATOM 1515 C C . GLU A 1 192 ? -10.870 -2.226 -0.666 1.00 91.75 192 GLU A C 1
ATOM 1517 O O . GLU A 1 192 ? -11.847 -2.144 -1.421 1.00 91.75 192 GLU A O 1
ATOM 1522 N N . ASP A 1 193 ? -9.622 -2.079 -1.102 1.00 88.06 193 ASP A N 1
ATOM 1523 C CA . ASP A 1 193 ? -9.287 -1.919 -2.513 1.00 88.06 193 ASP A CA 1
ATOM 1524 C C . ASP A 1 193 ? -7.840 -2.356 -2.786 1.00 88.06 193 ASP A C 1
ATOM 1526 O O . ASP A 1 193 ? -6.983 -2.431 -1.902 1.00 88.06 193 ASP A O 1
ATOM 1530 N N . ALA A 1 194 ? -7.557 -2.607 -4.058 1.00 85.19 194 ALA A N 1
ATOM 1531 C CA . ALA A 1 194 ? -6.234 -2.904 -4.571 1.00 85.19 194 ALA A CA 1
ATOM 1532 C C . ALA A 1 194 ? -5.966 -2.043 -5.804 1.00 85.19 194 ALA A C 1
ATOM 1534 O O . ALA A 1 194 ? -6.771 -1.986 -6.742 1.00 85.19 194 ALA A O 1
ATOM 1535 N N . LYS A 1 195 ? -4.804 -1.392 -5.848 1.00 84.81 195 LYS A N 1
ATOM 1536 C CA . LYS A 1 195 ? -4.364 -0.624 -7.017 1.00 84.81 195 LYS A CA 1
ATOM 1537 C C . LYS A 1 195 ? -3.014 -1.112 -7.479 1.00 84.81 195 LYS A C 1
ATOM 1539 O O . LYS A 1 195 ? -2.087 -1.248 -6.690 1.00 84.81 195 LYS A O 1
ATOM 1544 N N . THR A 1 196 ? -2.907 -1.294 -8.789 1.00 80.06 196 THR A N 1
ATOM 1545 C CA . THR A 1 196 ? -1.613 -1.473 -9.435 1.00 80.06 196 THR A CA 1
ATOM 1546 C C . THR A 1 196 ? -1.304 -0.331 -10.346 1.00 80.06 196 THR A C 1
ATOM 1548 O O . THR A 1 196 ? -2.150 0.096 -11.137 1.00 80.06 196 THR A O 1
ATOM 1551 N N . ARG A 1 197 ? -0.058 0.119 -10.279 1.00 80.00 197 ARG A N 1
ATOM 1552 C CA . ARG A 1 197 ? 0.479 1.102 -11.201 1.00 80.00 197 ARG A CA 1
ATOM 1553 C C . ARG A 1 197 ? 1.851 0.691 -11.696 1.00 80.00 197 ARG A C 1
ATOM 1555 O O . ARG A 1 197 ? 2.578 -0.067 -11.061 1.00 80.00 197 ARG A O 1
ATOM 1562 N N . THR A 1 198 ? 2.165 1.215 -12.868 1.00 75.88 198 THR A N 1
ATOM 1563 C CA . THR A 1 198 ? 3.476 1.165 -13.497 1.00 75.88 198 THR A CA 1
ATOM 1564 C C . THR A 1 198 ? 3.932 2.598 -13.743 1.00 75.88 198 THR A C 1
ATOM 1566 O O . THR A 1 198 ? 3.125 3.494 -14.034 1.00 75.88 198 THR A O 1
ATOM 1569 N N . ALA A 1 199 ? 5.234 2.829 -13.637 1.00 74.00 199 ALA A N 1
ATOM 1570 C CA . ALA A 1 199 ? 5.833 4.064 -14.095 1.00 74.00 199 ALA A CA 1
ATOM 1571 C C . ALA A 1 199 ? 5.845 4.045 -15.625 1.00 74.00 199 ALA A C 1
ATOM 1573 O O . ALA A 1 199 ? 6.516 3.230 -16.256 1.00 74.00 199 ALA A O 1
ATOM 1574 N N . SER A 1 200 ? 5.060 4.932 -16.234 1.00 73.25 200 SER A N 1
ATOM 1575 C CA . SER A 1 200 ? 5.083 5.135 -17.680 1.00 73.25 200 SER A CA 1
ATOM 1576 C C . SER A 1 200 ? 6.040 6.266 -18.044 1.00 73.25 200 SER A C 1
ATOM 1578 O O . SER A 1 200 ? 6.384 7.112 -17.214 1.00 73.25 200 SER A O 1
ATOM 1580 N N . ARG A 1 201 ? 6.424 6.339 -19.324 1.00 71.19 201 ARG A N 1
ATOM 1581 C CA . ARG A 1 201 ? 7.281 7.413 -19.848 1.00 71.19 201 ARG A CA 1
ATOM 1582 C C . ARG A 1 201 ? 6.764 8.810 -19.498 1.00 71.19 201 ARG A C 1
ATOM 1584 O O . ARG A 1 201 ? 7.582 9.685 -19.248 1.00 71.19 201 ARG A O 1
ATOM 1591 N N . LYS A 1 202 ? 5.440 9.005 -19.454 1.00 75.94 202 LYS A N 1
ATOM 1592 C CA . LYS A 1 202 ? 4.811 10.274 -19.060 1.00 75.94 202 LYS A CA 1
ATOM 1593 C C . LYS A 1 202 ? 5.163 10.660 -17.621 1.00 75.94 202 LYS A C 1
ATOM 1595 O O . LYS A 1 202 ? 5.496 11.807 -17.369 1.00 75.94 202 LYS A O 1
ATOM 1600 N N . PHE A 1 203 ? 5.119 9.705 -16.694 1.00 76.06 203 PHE A N 1
ATOM 1601 C CA . PHE A 1 203 ? 5.375 9.946 -15.268 1.00 76.06 203 PHE A CA 1
ATOM 1602 C C . PHE A 1 203 ? 6.865 10.028 -14.933 1.00 76.06 203 PHE A C 1
ATOM 1604 O O . PHE A 1 203 ? 7.246 10.668 -13.964 1.00 76.06 203 PHE A O 1
ATOM 1611 N N . LEU A 1 204 ? 7.714 9.447 -15.780 1.00 80.69 204 LEU A N 1
ATOM 1612 C CA . LEU A 1 204 ? 9.169 9.565 -15.680 1.00 80.69 204 LEU A CA 1
ATOM 1613 C C . LEU A 1 204 ? 9.736 10.761 -16.458 1.00 80.69 204 LEU A C 1
ATOM 1615 O O . LEU A 1 204 ? 10.924 11.050 -16.334 1.00 80.69 204 LEU A O 1
ATOM 1619 N N . ALA A 1 205 ? 8.927 11.426 -17.291 1.00 80.62 205 ALA A N 1
ATOM 1620 C CA . ALA A 1 205 ? 9.363 12.535 -18.139 1.00 80.62 205 ALA A CA 1
ATOM 1621 C C . ALA A 1 205 ? 10.047 13.674 -17.362 1.00 80.62 205 ALA A C 1
ATOM 1623 O O . ALA A 1 205 ? 11.092 14.111 -17.850 1.00 80.62 205 ALA A O 1
ATOM 1624 N N . PRO A 1 206 ? 9.562 14.076 -16.166 1.00 88.56 206 PRO A N 1
ATOM 1625 C CA . PRO A 1 206 ? 10.198 15.127 -15.367 1.00 88.56 206 PRO A CA 1
ATOM 1626 C C . PRO A 1 206 ? 11.615 14.784 -14.890 1.00 88.56 206 PRO A C 1
ATOM 1628 O O . PRO A 1 206 ? 12.391 15.675 -14.564 1.00 88.56 206 PRO A O 1
ATOM 1631 N N . TYR A 1 207 ? 11.982 13.499 -14.857 1.00 83.44 207 TYR A N 1
ATOM 1632 C CA . TYR A 1 207 ? 13.278 13.064 -14.349 1.00 83.44 207 TYR A CA 1
ATOM 1633 C C . TYR A 1 207 ? 14.307 12.932 -15.480 1.00 83.44 207 TYR A C 1
ATOM 1635 O O . TYR A 1 207 ? 14.006 12.323 -16.522 1.00 83.44 207 TYR A O 1
ATOM 1643 N N . PRO A 1 208 ? 15.549 13.416 -15.286 1.00 85.88 208 PRO A N 1
ATOM 1644 C CA . PRO A 1 208 ? 16.658 13.171 -16.203 1.00 85.88 208 PRO A CA 1
ATOM 1645 C C . PRO A 1 208 ? 16.853 11.675 -16.464 1.00 85.88 208 PRO A C 1
ATOM 1647 O O . PRO A 1 208 ? 16.730 10.859 -15.554 1.00 85.88 208 PRO A O 1
ATOM 1650 N N . LYS A 1 209 ? 17.215 11.286 -17.696 1.00 81.88 209 LYS A N 1
ATOM 1651 C CA . LYS A 1 209 ? 17.411 9.863 -18.050 1.00 81.88 209 LYS A CA 1
ATOM 1652 C C . LYS A 1 209 ? 18.420 9.148 -17.143 1.00 81.88 209 LYS A C 1
ATOM 1654 O O . LYS A 1 209 ? 18.218 7.979 -16.846 1.00 81.88 209 LYS A O 1
ATOM 1659 N N . SER A 1 210 ? 19.461 9.844 -16.688 1.00 80.75 210 SER A N 1
ATOM 1660 C CA . SER A 1 210 ? 20.467 9.320 -15.752 1.00 80.75 210 SER A CA 1
ATOM 1661 C C . SER A 1 210 ? 19.904 8.983 -14.366 1.00 80.75 210 SER A C 1
ATOM 1663 O O . SER A 1 210 ? 20.493 8.176 -13.658 1.00 80.75 210 SER A O 1
ATOM 1665 N N . GLN A 1 211 ? 18.766 9.573 -13.992 1.00 82.69 211 GLN A N 1
ATOM 1666 C CA . GLN A 1 211 ? 18.089 9.367 -12.710 1.00 82.69 211 GLN A CA 1
ATOM 1667 C C . GLN A 1 211 ? 16.910 8.392 -12.807 1.00 82.69 211 GLN A C 1
ATOM 1669 O O . GLN A 1 211 ? 16.337 8.033 -11.783 1.00 82.69 211 GLN A O 1
ATOM 1674 N N . ARG A 1 212 ? 16.551 7.925 -14.013 1.00 81.44 212 ARG A N 1
ATOM 1675 C CA . ARG A 1 212 ? 15.497 6.918 -14.241 1.00 81.44 212 ARG A CA 1
ATOM 1676 C C . ARG A 1 212 ? 15.989 5.524 -13.860 1.00 81.44 212 ARG A C 1
ATOM 1678 O O . ARG A 1 212 ? 16.149 4.643 -14.701 1.00 81.44 212 ARG A O 1
ATOM 1685 N N . THR A 1 213 ? 16.296 5.365 -12.580 1.00 82.38 213 THR A N 1
ATOM 1686 C CA . THR A 1 213 ? 16.687 4.104 -11.960 1.00 82.38 213 THR A CA 1
ATOM 1687 C C . THR A 1 213 ? 15.454 3.252 -11.674 1.00 82.38 213 THR A C 1
ATOM 1689 O O . THR A 1 213 ? 14.323 3.739 -11.657 1.00 82.38 213 THR A O 1
ATOM 1692 N N . LYS A 1 214 ? 15.669 1.961 -11.404 1.00 77.06 214 LYS A N 1
ATOM 1693 C CA . LYS A 1 214 ? 14.588 1.049 -11.017 1.00 77.06 214 LYS A CA 1
ATOM 1694 C C . LYS A 1 214 ? 13.940 1.479 -9.709 1.00 77.06 214 LYS A C 1
ATOM 1696 O O . LYS A 1 214 ? 12.746 1.295 -9.548 1.00 77.06 214 LYS A O 1
ATOM 1701 N N . GLU A 1 215 ? 14.723 2.038 -8.799 1.00 80.19 215 GLU A N 1
ATOM 1702 C CA . GLU A 1 215 ? 14.269 2.598 -7.533 1.00 80.19 215 GLU A CA 1
ATOM 1703 C C . GLU A 1 215 ? 13.312 3.777 -7.754 1.00 80.19 215 GLU A C 1
ATOM 1705 O O . GLU A 1 215 ? 12.282 3.861 -7.092 1.00 80.19 215 GLU A O 1
ATOM 1710 N N . LEU A 1 216 ? 13.593 4.643 -8.734 1.00 82.75 216 LEU A N 1
ATOM 1711 C CA . LEU A 1 216 ? 12.695 5.747 -9.065 1.00 82.75 216 LEU A CA 1
ATOM 1712 C C . LEU A 1 216 ? 11.400 5.261 -9.725 1.00 82.75 216 LEU A C 1
ATOM 1714 O O . LEU A 1 216 ? 10.316 5.692 -9.343 1.00 82.75 216 LEU A O 1
ATOM 1718 N N . GLU A 1 217 ? 11.489 4.363 -10.712 1.00 80.25 217 GLU A N 1
ATOM 1719 C CA . GLU A 1 217 ? 10.303 3.782 -11.371 1.00 80.25 217 GLU A CA 1
ATOM 1720 C C . GLU A 1 217 ? 9.332 3.177 -10.359 1.00 80.25 217 GLU A C 1
ATOM 1722 O O . GLU A 1 217 ? 8.111 3.226 -10.496 1.00 80.25 217 GLU A O 1
ATOM 1727 N N . LEU A 1 218 ? 9.905 2.607 -9.321 1.00 79.12 218 LEU A N 1
ATOM 1728 C CA . LEU A 1 218 ? 9.219 1.928 -8.259 1.00 79.12 218 LEU A CA 1
ATOM 1729 C C . LEU A 1 218 ? 8.571 2.888 -7.268 1.00 79.12 218 LEU A C 1
ATOM 1731 O O . LEU A 1 218 ? 7.392 2.712 -6.978 1.00 79.12 218 LEU A O 1
ATOM 1735 N N . ALA A 1 219 ? 9.288 3.925 -6.833 1.00 83.75 219 ALA A N 1
ATOM 1736 C CA . ALA A 1 219 ? 8.723 5.005 -6.028 1.00 83.75 219 ALA A CA 1
ATOM 1737 C C . ALA A 1 219 ? 7.534 5.660 -6.753 1.00 83.75 219 ALA A C 1
ATOM 1739 O O . ALA A 1 219 ? 6.418 5.668 -6.241 1.00 83.75 219 ALA A O 1
ATOM 1740 N N . VAL A 1 220 ? 7.725 6.047 -8.021 1.00 85.56 220 VAL A N 1
ATOM 1741 C CA . VAL A 1 220 ? 6.669 6.646 -8.854 1.00 85.56 220 VAL A CA 1
ATOM 1742 C C . VAL A 1 220 ? 5.474 5.703 -9.024 1.00 85.56 220 VAL A C 1
ATOM 1744 O O . VAL A 1 220 ? 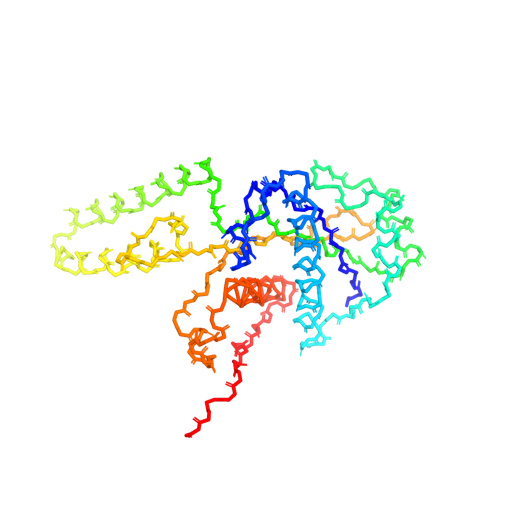4.326 6.14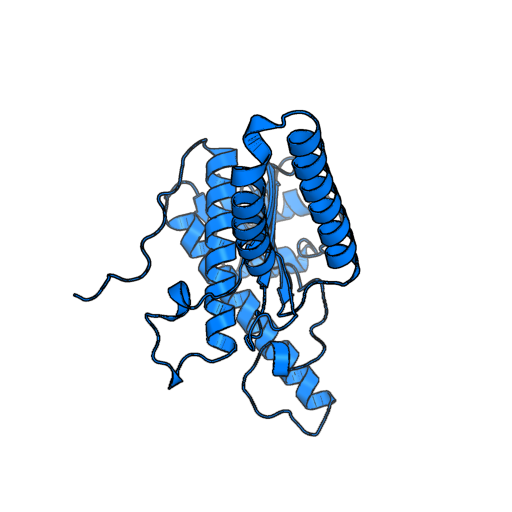4 -9.036 1.00 85.56 220 VAL A O 1
ATOM 1747 N N . SER A 1 221 ? 5.706 4.397 -9.175 1.00 84.75 221 SER A N 1
ATOM 1748 C CA . SER A 1 221 ? 4.616 3.417 -9.271 1.00 84.75 221 SER A CA 1
ATOM 1749 C C . SER A 1 221 ? 3.840 3.303 -7.957 1.00 84.75 221 SER A C 1
ATOM 1751 O O . SER A 1 221 ? 2.608 3.318 -7.986 1.00 84.75 221 SER A O 1
ATOM 1753 N N . SER A 1 222 ? 4.538 3.227 -6.822 1.00 87.12 222 SER A N 1
ATOM 1754 C CA . SER A 1 222 ? 3.934 3.157 -5.487 1.00 87.12 222 SER A CA 1
ATOM 1755 C C . SER A 1 222 ? 3.082 4.388 -5.194 1.00 87.12 222 SER A C 1
ATOM 1757 O O . SER A 1 222 ? 1.902 4.239 -4.879 1.00 87.12 222 SER A O 1
ATOM 1759 N N . ASP A 1 223 ? 3.625 5.590 -5.397 1.00 88.94 223 ASP A N 1
ATOM 1760 C CA . ASP A 1 223 ? 2.923 6.852 -5.129 1.00 88.94 223 ASP A CA 1
ATOM 1761 C C . ASP A 1 223 ? 1.634 6.957 -5.938 1.00 88.94 223 ASP A C 1
ATOM 1763 O O . ASP A 1 223 ? 0.574 7.318 -5.428 1.00 88.94 223 ASP A O 1
ATOM 1767 N N . ARG A 1 224 ? 1.681 6.555 -7.210 1.00 87.94 224 ARG A N 1
ATOM 1768 C CA . ARG A 1 224 ? 0.488 6.535 -8.062 1.00 87.94 224 ARG A CA 1
ATOM 1769 C C . ARG A 1 224 ? -0.567 5.563 -7.543 1.00 87.94 224 ARG A C 1
ATOM 1771 O O . ARG A 1 224 ? -1.754 5.883 -7.584 1.00 87.94 224 ARG A O 1
ATOM 1778 N N . ALA A 1 225 ? -0.162 4.371 -7.104 1.00 88.19 225 ALA A N 1
ATOM 1779 C CA . ALA A 1 225 ? -1.096 3.388 -6.561 1.00 88.19 225 ALA A CA 1
ATOM 1780 C C . ALA A 1 225 ? -1.727 3.899 -5.256 1.00 88.19 225 ALA A C 1
ATOM 1782 O O . ALA A 1 225 ? -2.941 3.790 -5.090 1.00 88.19 225 ALA A O 1
ATOM 1783 N N . ILE A 1 226 ? -0.930 4.535 -4.395 1.00 91.94 226 ILE A N 1
ATOM 1784 C CA . ILE A 1 226 ? -1.361 5.161 -3.139 1.00 91.94 226 ILE A CA 1
ATOM 1785 C C . ILE A 1 226 ? -2.363 6.284 -3.381 1.00 91.94 226 ILE A C 1
ATOM 1787 O O . ILE A 1 226 ? -3.437 6.272 -2.786 1.00 91.94 226 ILE A O 1
ATOM 1791 N N . VAL A 1 227 ? -2.068 7.220 -4.285 1.00 90.00 227 VAL A N 1
ATOM 1792 C CA . VAL A 1 227 ? -2.978 8.333 -4.600 1.00 90.00 227 VAL A CA 1
ATOM 1793 C C . VAL A 1 227 ? -4.333 7.813 -5.086 1.00 90.00 227 VAL A C 1
ATOM 1795 O O . VAL A 1 227 ? -5.382 8.357 -4.736 1.00 90.00 227 VAL A O 1
ATOM 1798 N N . ASP A 1 228 ? -4.341 6.741 -5.876 1.00 89.06 228 ASP A N 1
ATOM 1799 C CA . ASP A 1 228 ? -5.584 6.146 -6.358 1.00 89.06 228 ASP A CA 1
ATOM 1800 C C . ASP A 1 228 ? -6.334 5.349 -5.280 1.00 89.06 228 ASP A C 1
ATOM 1802 O O . ASP A 1 228 ? -7.569 5.340 -5.299 1.00 89.06 228 ASP A O 1
ATOM 1806 N N . LEU A 1 229 ? -5.626 4.735 -4.326 1.00 91.56 229 LEU A N 1
ATOM 1807 C CA . LEU A 1 229 ? -6.225 4.141 -3.125 1.00 91.56 229 LEU A CA 1
ATOM 1808 C C . LEU A 1 229 ? -6.849 5.221 -2.237 1.00 91.56 229 LEU A C 1
ATOM 1810 O O . LEU A 1 229 ? -8.034 5.128 -1.926 1.00 91.56 229 LEU A O 1
ATOM 1814 N N . ALA A 1 230 ? -6.108 6.282 -1.913 1.00 91.25 230 ALA A N 1
ATOM 1815 C CA . ALA A 1 230 ? -6.602 7.403 -1.117 1.00 91.25 230 ALA A CA 1
ATOM 1816 C C . ALA A 1 230 ? -7.837 8.053 -1.767 1.00 91.25 230 ALA A C 1
ATOM 1818 O O . ALA A 1 230 ? -8.844 8.296 -1.098 1.00 91.25 230 ALA A O 1
ATOM 1819 N N . ARG A 1 231 ? -7.825 8.248 -3.095 1.00 88.44 231 ARG A N 1
ATOM 1820 C CA . ARG A 1 231 ? -8.994 8.745 -3.840 1.00 88.44 231 ARG A CA 1
ATOM 1821 C C . ARG A 1 231 ? -10.184 7.787 -3.750 1.00 88.44 231 ARG A C 1
ATOM 1823 O O . ARG A 1 231 ? -11.311 8.253 -3.582 1.00 88.44 231 ARG A O 1
ATOM 1830 N N . SER A 1 232 ? -9.959 6.481 -3.906 1.00 91.19 232 SER A N 1
ATOM 1831 C CA . SER A 1 232 ? -11.013 5.461 -3.793 1.00 91.19 232 SER A CA 1
ATOM 1832 C C . SER A 1 232 ? -11.645 5.460 -2.401 1.00 91.19 232 SER A C 1
ATOM 1834 O O . SER A 1 232 ? -12.872 5.489 -2.285 1.00 91.19 232 SER A O 1
ATOM 1836 N N . LEU A 1 233 ? -10.815 5.534 -1.360 1.00 91.06 233 LEU A N 1
ATOM 1837 C CA . LEU A 1 233 ? -11.244 5.604 0.029 1.00 91.06 233 LEU A CA 1
ATOM 1838 C C . LEU A 1 233 ? -12.085 6.860 0.305 1.00 91.06 233 LEU A C 1
ATOM 1840 O O . LEU A 1 233 ? -13.212 6.752 0.790 1.00 91.06 233 LEU A O 1
ATOM 1844 N N . VAL A 1 234 ? -11.586 8.047 -0.063 1.00 88.00 234 VAL A N 1
ATOM 1845 C CA . VAL A 1 234 ? -12.325 9.314 0.108 1.00 88.00 234 VAL A CA 1
ATOM 1846 C C . VAL A 1 234 ? -13.657 9.276 -0.633 1.00 88.00 234 VAL A C 1
ATOM 1848 O O . VAL A 1 234 ? -14.695 9.626 -0.069 1.00 88.00 234 VAL A O 1
ATOM 1851 N N . LYS A 1 235 ? -13.657 8.793 -1.880 1.00 87.25 235 LYS A N 1
ATOM 1852 C CA . LYS A 1 235 ? -14.883 8.657 -2.670 1.00 87.25 235 LYS A CA 1
ATOM 1853 C C . LYS A 1 235 ? -15.881 7.718 -1.995 1.00 87.25 235 LYS A C 1
ATOM 1855 O O . LYS A 1 235 ? -17.074 8.013 -1.989 1.00 87.25 235 LYS A O 1
ATOM 1860 N N . ARG A 1 236 ? -15.418 6.596 -1.437 1.00 89.56 236 ARG A N 1
ATOM 1861 C CA . ARG A 1 236 ? -16.279 5.601 -0.786 1.00 89.56 236 ARG A CA 1
ATOM 1862 C C . ARG A 1 236 ? -16.942 6.134 0.479 1.00 89.56 236 ARG A C 1
ATOM 1864 O O . ARG A 1 236 ? -18.107 5.803 0.707 1.00 89.56 236 ARG A O 1
ATOM 1871 N N . LEU A 1 237 ? -16.197 6.875 1.297 1.00 87.06 237 LEU A N 1
ATOM 1872 C CA . LEU A 1 237 ? -16.649 7.315 2.618 1.00 87.06 237 LEU A CA 1
ATOM 1873 C C . LEU A 1 237 ? -17.400 8.646 2.587 1.00 87.06 237 LEU A C 1
ATOM 1875 O O . LEU A 1 237 ? -18.356 8.813 3.337 1.00 87.06 237 LEU A O 1
ATOM 1879 N N . PHE A 1 238 ? -17.000 9.566 1.711 1.00 85.44 238 PHE A N 1
ATOM 1880 C CA . PHE A 1 238 ? -17.505 10.943 1.720 1.00 85.44 238 PHE A CA 1
ATOM 1881 C C . PHE A 1 238 ? -18.218 11.343 0.425 1.00 85.44 238 PHE A C 1
ATOM 1883 O O . PHE A 1 238 ? -18.731 12.452 0.321 1.00 85.44 238 PHE A O 1
ATOM 1890 N N . GLY A 1 239 ? -18.222 10.487 -0.604 1.00 77.19 239 GLY A N 1
ATOM 1891 C CA . GLY A 1 239 ? -18.787 10.821 -1.918 1.00 77.19 239 GLY A CA 1
ATOM 1892 C C . GLY A 1 239 ? -18.015 11.911 -2.678 1.00 77.19 239 GLY A C 1
ATOM 1893 O O . GLY A 1 239 ? -18.392 12.264 -3.795 1.00 77.19 239 GLY A O 1
ATOM 1894 N N . ALA A 1 240 ? -16.921 12.429 -2.113 1.00 64.81 240 ALA A N 1
ATOM 1895 C CA . ALA A 1 240 ? -16.117 13.490 -2.699 1.00 64.81 240 ALA A CA 1
ATOM 1896 C C . ALA A 1 240 ? -15.146 12.948 -3.761 1.00 64.81 240 ALA A C 1
ATOM 1898 O O . ALA A 1 240 ? -14.499 11.915 -3.580 1.00 64.81 240 ALA A O 1
ATOM 1899 N N . GLN A 1 241 ? -14.984 13.673 -4.871 1.00 58.19 241 GLN A N 1
ATOM 1900 C CA . GLN A 1 241 ? -13.873 13.436 -5.793 1.00 58.19 241 GLN A CA 1
ATOM 1901 C C . GLN A 1 241 ? -12.630 14.179 -5.281 1.00 58.19 241 GLN A C 1
ATOM 1903 O O . GLN A 1 241 ? -12.669 15.393 -5.071 1.00 58.19 241 GLN A O 1
ATOM 1908 N N . MET A 1 242 ? -11.505 13.475 -5.101 1.00 50.12 242 MET A N 1
ATOM 1909 C CA . MET A 1 242 ? -10.211 14.163 -5.111 1.00 50.12 242 MET A CA 1
ATOM 1910 C C . MET A 1 242 ? -9.952 14.669 -6.536 1.00 50.12 242 MET A C 1
ATOM 1912 O O . MET A 1 242 ? -10.042 13.859 -7.469 1.00 50.12 242 MET A O 1
ATOM 1916 N N . PRO A 1 243 ? -9.574 15.947 -6.720 1.00 54.16 243 PRO A N 1
ATOM 1917 C CA . PRO A 1 243 ? -8.947 16.399 -7.955 1.00 54.16 243 PRO A CA 1
ATOM 1918 C C . PRO A 1 243 ? -7.823 15.441 -8.381 1.00 54.16 243 PRO A C 1
ATOM 1920 O O . PRO A 1 243 ? -7.175 14.805 -7.542 1.00 54.16 243 PRO A O 1
ATOM 1923 N N . ARG A 1 244 ? -7.564 15.320 -9.689 1.00 50.00 244 ARG A N 1
ATOM 1924 C CA . ARG A 1 244 ? -6.283 14.759 -10.138 1.00 50.00 244 ARG A CA 1
ATOM 1925 C C . ARG A 1 244 ? -5.199 15.661 -9.551 1.00 50.00 244 ARG A C 1
ATOM 1927 O O . ARG A 1 244 ? -5.109 16.812 -9.961 1.00 50.00 244 ARG A O 1
ATOM 1934 N N . LEU A 1 245 ? -4.430 15.168 -8.582 1.00 46.62 245 LEU A N 1
ATOM 1935 C CA . LEU A 1 245 ? -3.258 15.883 -8.094 1.00 46.62 245 LEU A CA 1
ATOM 1936 C C . LEU A 1 245 ? -2.359 16.198 -9.294 1.00 46.62 245 LEU A C 1
ATOM 1938 O O . LEU A 1 245 ? -2.010 15.303 -10.073 1.00 46.62 245 LEU A O 1
ATOM 1942 N N . MET A 1 246 ? -2.066 17.489 -9.460 1.00 40.66 246 MET A N 1
ATOM 1943 C CA . MET A 1 246 ? -1.001 17.971 -10.325 1.00 40.66 246 MET A CA 1
ATOM 1944 C C . MET A 1 246 ? 0.294 17.319 -9.845 1.00 40.66 246 MET A C 1
ATOM 1946 O O . MET A 1 246 ? 0.692 17.461 -8.693 1.00 40.66 246 MET A O 1
ATOM 1950 N N . MET A 1 247 ? 0.932 16.585 -10.750 1.00 40.62 247 MET A N 1
ATOM 1951 C CA . MET A 1 247 ? 2.373 16.372 -10.680 1.00 40.62 247 MET A CA 1
ATOM 1952 C C . MET A 1 247 ? 3.091 17.734 -10.698 1.00 40.62 247 MET A C 1
ATOM 1954 O O . MET A 1 247 ? 2.451 18.717 -11.081 1.00 40.62 247 MET A O 1
ATOM 1958 N N . PRO A 1 248 ? 4.372 17.814 -10.280 1.00 31.97 248 PRO A N 1
ATOM 1959 C CA . PRO A 1 248 ? 5.128 19.067 -10.248 1.00 31.97 248 PRO A CA 1
ATOM 1960 C C . PRO A 1 248 ? 4.924 19.894 -11.526 1.00 31.97 248 PRO A C 1
ATOM 1962 O O . PRO A 1 248 ? 4.744 19.296 -12.593 1.00 31.97 248 PRO A O 1
ATOM 1965 N N . PRO A 1 249 ? 4.917 21.236 -11.403 1.00 31.25 249 PRO A N 1
ATOM 1966 C CA . PRO A 1 249 ? 4.524 22.139 -12.476 1.00 31.25 249 PRO A CA 1
ATOM 1967 C C . PRO A 1 249 ? 5.262 21.795 -13.766 1.00 31.25 249 PRO A C 1
ATOM 1969 O O . PRO A 1 249 ? 6.464 21.521 -13.748 1.00 31.25 249 PRO A O 1
ATOM 1972 N N . GLU A 1 250 ? 4.519 21.806 -14.874 1.00 30.14 250 GLU A N 1
ATOM 1973 C CA . GLU A 1 250 ? 5.117 21.959 -16.194 1.00 30.14 250 GLU A CA 1
ATOM 1974 C C . GLU A 1 250 ? 5.955 23.237 -16.120 1.00 30.14 250 GLU A C 1
ATOM 1976 O O . GLU A 1 250 ? 5.427 24.337 -15.991 1.00 30.14 250 GLU A O 1
ATOM 1981 N N . SER A 1 251 ? 7.274 23.073 -16.044 1.00 34.81 251 SER A N 1
ATOM 1982 C CA . SER A 1 251 ? 8.191 24.165 -16.314 1.00 34.81 251 SER A CA 1
ATOM 1983 C C . SER A 1 251 ? 8.041 24.479 -17.796 1.00 34.81 251 SER A C 1
ATOM 1985 O O . SER A 1 251 ? 8.327 23.596 -18.614 1.00 34.81 251 SER A O 1
ATOM 1987 N N . ASP A 1 252 ? 7.543 25.682 -18.080 1.00 35.44 252 ASP A N 1
ATOM 1988 C CA . ASP A 1 252 ? 7.481 26.294 -19.411 1.00 35.44 252 ASP A CA 1
ATOM 1989 C C . ASP A 1 252 ? 8.787 26.119 -20.211 1.00 35.44 252 ASP A C 1
ATOM 1991 O O . ASP A 1 252 ? 9.886 26.195 -19.604 1.00 35.44 252 ASP A O 1
#

Radius of gyration: 20.66 Å; chains: 1; bounding box: 52×44×63 Å

Foldseek 3Di:
DEEEEEEAEAQDDPQFVVLQFPDDQDPDSVVNSVVSVVSQVVLSVLLSVLLQVLLPPVVPYNYQPPPCLHVLCVVLVVSHPPDQRDLVSLLVSCVVRVGQKYKYKHFHFTQADDPVVVVVLCVVLVVVLVVLVVVCVVPVVCVVVSVVVCVVCVVVCVLFPTPCDDDPNDRWIKTKMWIWMAGSNPSDTQDIDMFIFFQDCVQCVVPDPVPPISNVRSSSGSSVRSSVVSQVSCCSPPVDGDDPDDDPDPDD